Protein 6YW2 (pdb70)

Structure (mmCIF, N/CA/C/O backbone):
data_6YW2
#
_entry.id   6YW2
#
_cell.length_a   46.181
_cell.length_b   46.181
_cell.length_c   202.262
_cell.angle_alpha   90.000
_cell.angle_beta   90.000
_cell.angle_gamma   120.000
#
_symmetry.space_group_name_H-M   'P 65'
#
loop_
_entity.id
_entity.type
_entity.pdbx_description
1 polymer 'Egl nine homolog 1'
2 polymer 'PHD2-SPECIFIC RaPID CYCLIC PEPTIDE 3C (14-MER)'
3 non-polymer 'MANGANESE (II) ION'
4 non-polymer N-[(1-CHLORO-4-HYDROXYISOQU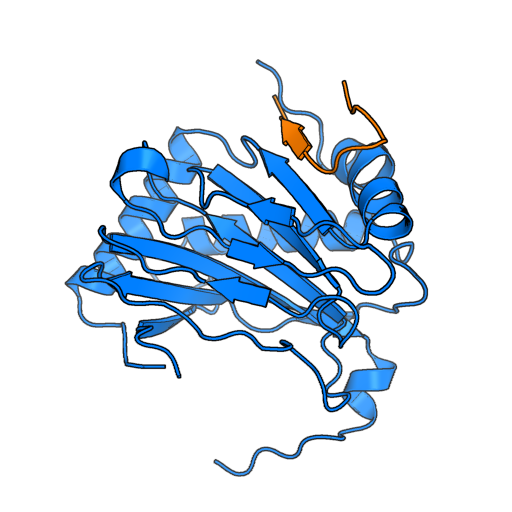INOLIN-3-YL)CARBONYL]GLYCINE
5 water water
#
loop_
_atom_site.group_PDB
_atom_site.id
_atom_site.type_symbol
_atom_site.label_atom_id
_atom_site.label_alt_id
_atom_site.label_comp_id
_atom_site.label_asym_id
_atom_site.label_entity_id
_atom_site.label_seq_id
_atom_site.pdbx_PDB_ins_code
_atom_site.Cartn_x
_atom_site.Cartn_y
_atom_site.Cartn_z
_atom_site.occupancy
_atom_site.B_iso_or_equiv
_atom_site.auth_seq_id
_atom_site.auth_comp_id
_atom_site.auth_asym_id
_atom_site.auth_atom_id
_atom_site.pdbx_PDB_model_num
ATOM 1 N N . THR A 1 11 ? 10.421 64.249 -11.276 1.00 61.17 185 THR A N 1
ATOM 2 C CA . THR A 1 11 ? 9.372 65.069 -10.700 1.00 61.33 185 THR A CA 1
ATOM 3 C C . THR A 1 11 ? 9.757 65.652 -9.345 1.00 60.65 185 THR A C 1
ATOM 4 O O . THR A 1 11 ? 10.873 65.454 -8.839 1.00 61.86 185 THR A O 1
ATOM 6 N N . LYS A 1 12 ? 8.823 66.382 -8.748 1.00 57.74 186 LYS A N 1
ATOM 7 C CA . LYS A 1 12 ? 9.018 66.947 -7.418 1.00 55.16 186 LYS A CA 1
ATOM 8 C C . LYS A 1 12 ? 8.173 66.180 -6.414 1.00 52.46 186 LYS A C 1
ATOM 9 O O . LYS A 1 12 ? 6.934 66.209 -6.503 1.00 52.06 186 LYS A O 1
ATOM 13 N N . PRO A 1 13 ? 8.779 65.493 -5.453 1.00 50.13 187 PRO A N 1
ATOM 14 C CA . PRO A 1 13 ? 7.984 64.693 -4.519 1.00 48.15 187 PRO A CA 1
ATOM 15 C C . PRO A 1 13 ? 7.124 65.579 -3.633 1.00 44.11 187 PRO A C 1
ATOM 16 O O . PRO A 1 13 ? 7.527 66.673 -3.230 1.00 45.90 187 PRO A O 1
ATOM 27 N N . LEU A 1 14 ? 5.921 65.097 -3.349 1.00 69.14 188 LEU A N 1
ATOM 28 C CA . LEU A 1 14 ? 5.040 65.789 -2.421 1.00 64.50 188 LEU A CA 1
ATOM 29 C C . LEU A 1 14 ? 5.744 65.944 -1.081 1.00 60.18 188 LEU A C 1
ATOM 30 O O . LEU A 1 14 ? 6.376 64.987 -0.603 1.00 58.46 188 LEU A O 1
ATOM 46 N N . PRO A 1 15 ? 5.687 67.116 -0.446 1.00 57.76 189 PRO A N 1
ATOM 47 C CA . PRO A 1 15 ? 6.364 67.283 0.844 1.00 55.41 189 PRO A CA 1
ATOM 48 C C . PRO A 1 15 ? 5.781 66.353 1.901 1.00 51.57 189 PRO A C 1
ATOM 49 O O . PRO A 1 15 ? 4.609 65.974 1.851 1.00 49.85 189 PRO A O 1
ATOM 60 N N . ALA A 1 16 ? 6.621 65.994 2.876 1.00 48.78 190 ALA A N 1
ATOM 61 C CA . ALA A 1 16 ? 6.214 65.021 3.886 1.00 45.66 190 ALA A CA 1
ATOM 62 C C . ALA A 1 16 ? 4.966 65.472 4.633 1.00 44.68 190 ALA A C 1
ATOM 63 O O . ALA A 1 16 ? 4.046 64.676 4.855 1.00 43.79 190 ALA A O 1
ATOM 70 N N . LEU A 1 17 ? 4.915 66.739 5.042 1.00 44.20 191 LEU A N 1
ATOM 71 C CA . LEU A 1 17 ? 3.770 67.213 5.810 1.00 43.86 191 LEU A CA 1
ATOM 72 C C . LEU A 1 17 ? 2.489 67.130 4.988 1.00 43.22 191 LEU A C 1
ATOM 73 O O . LEU A 1 17 ? 1.451 66.668 5.478 1.00 42.99 191 LEU A O 1
ATOM 89 N N . LYS A 1 18 ? 2.539 67.589 3.736 1.00 42.86 192 LYS A N 1
ATOM 90 C CA . LYS A 1 18 ? 1.372 67.491 2.868 1.00 42.28 192 LYS A CA 1
ATOM 91 C C . LYS A 1 18 ? 1.001 66.033 2.628 1.00 40.14 192 LYS A C 1
ATOM 92 O O . LYS A 1 18 ? -0.170 65.653 2.719 1.00 39.41 192 LYS A O 1
ATOM 99 N N . LEU A 1 19 ? 1.997 65.193 2.347 1.00 39.44 193 LEU A N 1
ATOM 100 C CA . LEU A 1 19 ? 1.731 63.770 2.158 1.00 37.87 193 LEU A CA 1
ATOM 101 C C . LEU A 1 19 ? 0.981 63.184 3.350 1.00 36.31 193 LEU A C 1
ATOM 102 O O . LEU A 1 19 ? 0.011 62.433 3.182 1.00 35.29 193 LEU A O 1
ATOM 118 N N . ALA A 1 20 ? 1.410 63.528 4.565 1.00 35.51 194 ALA A N 1
ATOM 119 C CA . ALA A 1 20 ? 0.797 62.961 5.761 1.00 34.49 194 ALA A CA 1
ATOM 120 C C . ALA A 1 20 ? -0.617 63.492 5.964 1.00 35.37 194 ALA A C 1
ATOM 121 O O . ALA A 1 20 ? -1.551 62.720 6.210 1.00 34.63 194 ALA A O 1
ATOM 128 N N . LEU A 1 21 ? -0.799 64.810 5.864 1.00 37.47 195 LEU A N 1
ATOM 129 C CA . LEU A 1 21 ? -2.080 65.390 6.255 1.00 37.23 195 LEU A CA 1
ATOM 130 C C . LEU A 1 21 ? -3.156 65.248 5.185 1.00 36.29 195 LEU A C 1
ATOM 131 O O . LEU A 1 21 ? -4.340 65.137 5.523 1.00 37.20 195 LEU A O 1
ATOM 147 N N . GLU A 1 22 ? -2.789 65.264 3.906 1.00 37.59 196 GLU A N 1
ATOM 148 C CA . GLU A 1 22 ? -3.7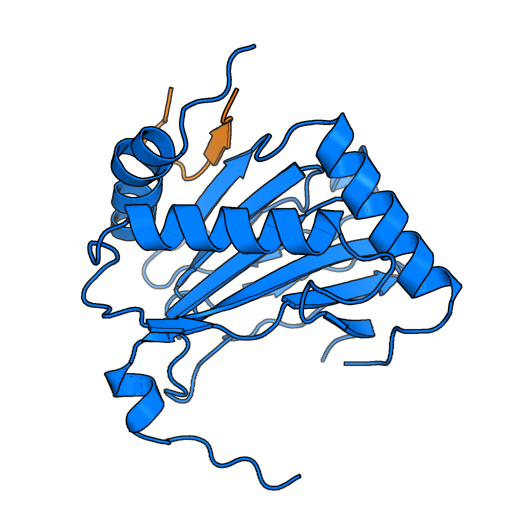79 65.245 2.839 1.00 39.75 196 GLU A CA 1
ATOM 149 C C . GLU A 1 22 ? -3.901 63.894 2.148 1.00 36.37 196 GLU A C 1
ATOM 150 O O . GLU A 1 22 ? -4.774 63.737 1.288 1.00 36.38 196 GLU A O 1
ATOM 162 N N . TYR A 1 23 ? -3.077 62.914 2.507 1.00 34.51 197 TYR A N 1
ATOM 163 C CA . TYR A 1 23 ? -3.267 61.578 1.963 1.00 33.81 197 TYR A CA 1
ATOM 164 C C . TYR A 1 23 ? -3.251 60.502 3.040 1.00 33.91 197 TYR A C 1
ATOM 165 O O . TYR A 1 23 ? -4.237 59.779 3.194 1.00 34.35 197 TYR A O 1
ATOM 183 N N . ILE A 1 24 ? -2.158 60.383 3.797 1.00 33.39 198 ILE A N 1
ATOM 184 C CA . ILE A 1 24 ? -2.012 59.233 4.688 1.00 32.79 198 ILE A CA 1
ATOM 185 C C . ILE A 1 24 ? -3.125 59.212 5.731 1.00 32.98 198 ILE A C 1
ATOM 186 O O . ILE A 1 24 ? -3.760 58.179 5.963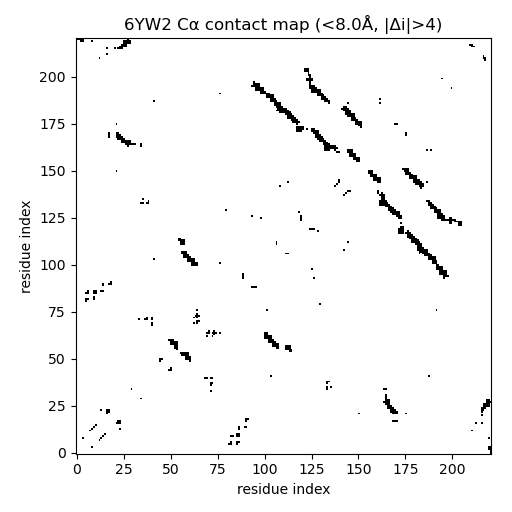 1.00 33.65 198 ILE A O 1
ATOM 202 N N . VAL A 1 25 ? -3.359 60.339 6.393 1.00 32.60 199 VAL A N 1
ATOM 203 C CA . VAL A 1 25 ? -4.375 60.406 7.440 1.00 33.27 199 VAL A CA 1
ATOM 204 C C . VAL A 1 25 ? -5.722 60.014 6.848 1.00 32.80 199 VAL A C 1
ATOM 205 O O . VAL A 1 25 ? -6.344 59.050 7.326 1.00 32.86 199 VAL A O 1
ATOM 218 N N . PRO A 1 26 ? -6.219 60.728 5.828 1.00 33.52 200 PRO A N 1
ATOM 219 C CA . PRO A 1 26 ? -7.548 60.377 5.299 1.00 34.29 200 PRO A CA 1
ATOM 220 C C . PRO A 1 26 ? -7.607 58.963 4.745 1.00 34.27 200 PRO A C 1
ATOM 221 O O . PRO A 1 26 ? -8.614 58.263 4.926 1.00 34.40 200 PRO A O 1
ATOM 232 N N . CYS A 1 27 ? -6.528 58.507 4.102 1.00 33.86 201 CYS A N 1
ATOM 233 C CA . CYS A 1 27 ? -6.526 57.169 3.516 1.00 33.99 201 CYS A CA 1
ATOM 234 C C . CYS A 1 27 ? -6.616 56.100 4.597 1.00 34.21 201 CYS A C 1
ATOM 235 O O . CYS A 1 27 ? -7.402 55.154 4.488 1.00 33.66 201 CYS A O 1
ATOM 243 N N . MET A 1 28 ? -5.805 56.225 5.647 1.00 34.65 202 MET A N 1
ATOM 244 C CA . MET A 1 28 ? -5.857 55.264 6.744 1.00 36.00 202 MET A CA 1
ATOM 245 C C . MET A 1 28 ? -7.232 55.263 7.401 1.00 36.13 202 MET A C 1
ATOM 246 O O . MET A 1 28 ? -7.832 54.203 7.619 1.00 35.97 202 MET A O 1
ATOM 260 N N . ASN A 1 29 ? -7.756 56.450 7.716 1.00 36.17 203 ASN A N 1
ATOM 261 C CA . ASN A 1 29 ? -9.027 56.511 8.429 1.00 38.50 203 ASN A CA 1
ATOM 262 C C . ASN A 1 29 ? -10.176 55.987 7.577 1.00 38.39 203 ASN A C 1
ATOM 263 O O . ASN A 1 29 ? -11.156 55.464 8.118 1.00 41.21 203 ASN A O 1
ATOM 274 N N . LYS A 1 30 ? -10.069 56.086 6.252 1.00 37.28 204 LYS A N 1
ATOM 275 C CA . LYS A 1 30 ? -11.118 55.566 5.382 1.00 37.74 204 LYS A CA 1
ATOM 276 C C . LYS A 1 30 ? -10.967 54.065 5.155 1.00 37.40 204 LYS A C 1
ATOM 277 O O . LYS A 1 30 ? -11.935 53.308 5.283 1.00 38.36 204 LYS A O 1
ATOM 296 N N . HIS A 1 31 ? -9.752 53.617 4.833 1.00 34.88 205 HIS A N 1
ATOM 297 C CA . HIS A 1 31 ? -9.518 52.249 4.390 1.00 35.55 205 HIS A CA 1
ATOM 298 C C . HIS A 1 31 ? -8.754 51.382 5.384 1.00 34.22 205 HIS A C 1
ATOM 299 O O . HIS A 1 31 ? -8.789 50.155 5.251 1.00 33.51 205 HIS A O 1
ATOM 313 N N . GLY A 1 32 ? -8.043 51.971 6.343 1.00 34.50 206 GLY A N 1
ATOM 314 C CA . GLY A 1 32 ? -7.156 51.210 7.200 1.00 32.06 206 GLY A CA 1
ATOM 315 C C . GLY A 1 32 ? -5.942 50.646 6.501 1.00 31.77 206 GLY A C 1
ATOM 316 O O . GLY A 1 32 ? -5.162 49.927 7.137 1.00 31.25 206 GLY A O 1
ATOM 320 N N . ILE A 1 33 ? -5.766 50.944 5.214 1.00 32.54 207 ILE A N 1
ATOM 321 C CA . ILE A 1 33 ? -4.585 50.570 4.442 1.00 30.73 207 ILE A CA 1
ATOM 322 C C . ILE A 1 33 ? -4.166 51.794 3.639 1.00 31.06 207 ILE A C 1
ATOM 323 O O . ILE A 1 33 ? -5.015 52.572 3.193 1.00 32.17 207 ILE A O 1
ATOM 339 N N . CYS A 1 34 ? -2.862 51.972 3.447 1.00 30.19 208 CYS A N 1
ATOM 340 C CA . CYS A 1 34 ? -2.406 53.139 2.697 1.00 30.00 208 CYS A CA 1
ATOM 341 C C . CYS A 1 34 ? -1.056 52.871 2.056 1.00 28.32 208 CYS A C 1
ATOM 342 O O . CYS A 1 34 ? -0.098 52.512 2.743 1.00 28.05 208 CYS A O 1
ATOM 350 N N . VAL A 1 35 ? -0.972 53.097 0.749 1.00 29.63 209 VAL A N 1
ATOM 351 C CA . VAL A 1 35 ? 0.237 52.836 -0.020 1.00 28.74 209 VAL A CA 1
ATOM 352 C C . VAL A 1 35 ? 0.736 54.150 -0.596 1.00 29.26 209 VAL A C 1
ATOM 353 O O . VAL A 1 35 ? -0.020 54.872 -1.255 1.00 29.31 209 VAL A O 1
ATOM 366 N N . VAL A 1 36 ? 2.014 54.433 -0.374 1.00 29.28 210 VAL A N 1
ATOM 367 C CA . VAL A 1 36 ? 2.715 55.567 -0.960 1.00 30.45 210 VAL A CA 1
ATOM 368 C C . VAL A 1 36 ? 3.795 55.000 -1.872 1.00 32.65 210 VAL A C 1
ATOM 369 O O . VAL A 1 36 ? 4.756 54.378 -1.401 1.00 33.31 210 VAL A O 1
ATOM 382 N N . ASP A 1 37 ? 3.651 55.207 -3.175 1.00 34.58 211 ASP A N 1
ATOM 383 C CA . ASP A 1 37 ? 4.650 54.743 -4.124 1.00 36.68 211 ASP A CA 1
ATOM 384 C C . ASP A 1 37 ? 5.719 55.810 -4.326 1.00 38.24 211 ASP A C 1
ATOM 385 O O . ASP A 1 37 ? 5.468 57.008 -4.171 1.00 38.76 211 ASP A O 1
ATOM 394 N N . ASP A 1 38 ? 6.926 55.357 -4.665 1.00 38.94 212 ASP A N 1
ATOM 395 C CA . ASP A 1 38 ? 8.071 56.245 -4.895 1.00 40.06 212 ASP A CA 1
ATOM 396 C C . ASP A 1 38 ? 8.348 57.121 -3.673 1.00 38.75 212 ASP A C 1
ATOM 397 O O . ASP A 1 38 ? 8.448 58.350 -3.759 1.00 37.96 212 ASP A O 1
ATOM 406 N N . PHE A 1 39 ? 8.485 56.462 -2.522 1.00 37.63 213 PHE A N 1
ATOM 407 C CA . PHE A 1 39 ? 8.572 57.167 -1.248 1.00 37.33 213 PHE A CA 1
ATOM 408 C C . PHE A 1 39 ? 9.861 57.977 -1.140 1.00 39.07 213 PHE A C 1
ATOM 409 O O . PHE A 1 39 ? 9.831 59.161 -0.782 1.00 38.69 213 PHE A O 1
ATOM 426 N N . LEU A 1 40 ? 11.006 57.371 -1.461 1.00 39.97 214 LEU A N 1
ATOM 427 C CA . LEU A 1 40 ? 12.281 58.046 -1.277 1.00 41.68 214 LEU A CA 1
ATOM 428 C C . LEU A 1 40 ? 13.095 58.231 -2.550 1.00 42.95 214 LEU A C 1
ATOM 429 O O . LEU A 1 40 ? 14.133 58.901 -2.499 1.00 42.88 214 LEU A O 1
ATOM 445 N N . GLY A 1 41 ? 12.666 57.680 -3.677 1.00 43.13 215 GLY A N 1
ATOM 446 C CA . GLY A 1 41 ? 13.381 57.851 -4.923 1.00 45.37 215 GLY A CA 1
ATOM 447 C C . GLY A 1 41 ? 14.333 56.702 -5.203 1.00 45.88 215 GLY A C 1
ATOM 448 O O . GLY A 1 41 ? 14.638 55.869 -4.346 1.00 44.74 215 GLY A O 1
ATOM 452 N N . LYS A 1 42 ? 14.832 56.688 -6.441 1.00 55.87 216 LYS A N 1
ATOM 453 C CA . LYS A 1 42 ? 15.556 55.523 -6.939 1.00 56.00 216 LYS A CA 1
ATOM 454 C C . LYS A 1 42 ? 16.927 55.398 -6.295 1.00 55.16 216 LYS A C 1
ATOM 455 O O . LYS A 1 42 ? 17.338 54.302 -5.901 1.00 52.86 216 LYS A O 1
ATOM 462 N N . GLU A 1 43 ? 17.656 56.508 -6.184 1.00 56.44 217 GLU A N 1
ATOM 463 C CA . GLU A 1 43 ? 19.005 56.440 -5.628 1.00 57.20 217 GLU A CA 1
ATOM 464 C C . GLU A 1 43 ? 18.976 55.953 -4.186 1.00 54.00 217 GLU A C 1
ATOM 465 O O . GLU A 1 43 ? 19.693 55.013 -3.814 1.00 52.51 217 GLU A O 1
ATOM 472 N N . THR A 1 44 ? 18.137 56.577 -3.357 1.00 51.30 218 THR A N 1
ATOM 473 C CA . THR A 1 44 ? 18.044 56.174 -1.958 1.00 49.22 218 THR A CA 1
ATOM 474 C C . THR A 1 44 ? 17.478 54.764 -1.826 1.00 47.74 218 THR A C 1
ATOM 475 O O . THR A 1 44 ? 17.938 53.975 -0.991 1.00 46.58 218 THR A O 1
ATOM 486 N N . GLY A 1 45 ? 16.482 54.425 -2.645 1.00 48.35 219 GLY A N 1
ATOM 487 C CA . GLY A 1 45 ? 15.940 53.075 -2.611 1.00 48.17 219 GLY A CA 1
ATOM 488 C C . GLY A 1 45 ? 16.988 52.020 -2.911 1.00 49.37 219 GLY A C 1
ATOM 489 O O . GLY A 1 45 ? 17.152 51.050 -2.162 1.00 46.95 219 GLY A O 1
ATOM 493 N N . GLN A 1 46 ? 17.722 52.201 -4.009 1.00 52.51 220 GLN A N 1
ATOM 494 C CA . GLN A 1 46 ? 18.777 51.264 -4.373 1.00 54.98 220 GLN A CA 1
ATOM 495 C C . GLN A 1 46 ? 19.891 51.234 -3.330 1.00 53.01 220 GLN A C 1
ATOM 496 O O . GLN A 1 46 ? 20.495 50.180 -3.108 1.00 52.28 220 GLN A O 1
ATOM 510 N N . GLN A 1 47 ? 20.170 52.361 -2.668 1.00 52.87 221 GLN A N 1
ATOM 511 C CA . GLN A 1 47 ? 21.143 52.359 -1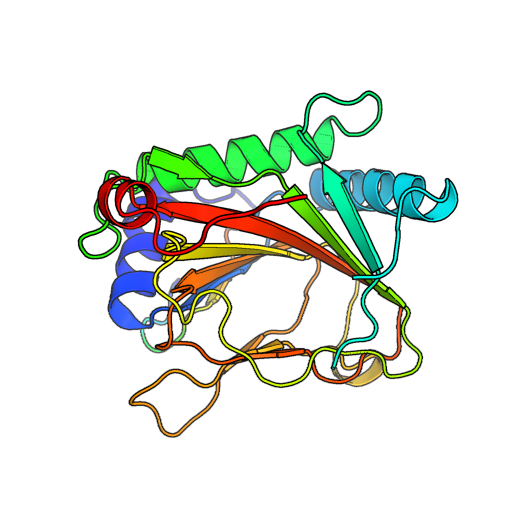.576 1.00 53.26 221 GLN A CA 1
ATOM 512 C C . GLN A 1 47 ? 20.666 51.489 -0.417 1.00 48.61 221 GLN A C 1
ATOM 513 O O . GLN A 1 47 ? 21.432 50.689 0.141 1.00 48.16 221 GLN A O 1
ATOM 527 N N . ILE A 1 48 ? 19.403 51.657 -0.023 1.00 44.51 222 ILE A N 1
ATOM 528 C CA . ILE A 1 48 ? 18.826 50.798 1.007 1.00 41.17 222 ILE A CA 1
ATOM 529 C C . ILE A 1 48 ? 18.945 49.339 0.592 1.00 41.40 222 ILE A C 1
ATOM 530 O O . ILE A 1 48 ? 19.268 48.466 1.408 1.00 40.76 222 ILE A O 1
ATOM 546 N N . GLY A 1 49 ? 18.674 49.052 -0.682 1.00 42.60 223 GLY A N 1
ATOM 547 C CA . GLY A 1 49 ? 18.817 47.692 -1.175 1.00 43.32 223 GLY A CA 1
ATOM 548 C C . GLY A 1 49 ? 20.234 47.167 -1.036 1.00 44.53 223 GLY A C 1
ATOM 549 O O . GLY A 1 49 ? 20.445 46.015 -0.654 1.00 44.50 223 GLY A O 1
ATOM 553 N N . ASP A 1 50 ? 21.221 47.996 -1.377 1.00 45.98 224 ASP A N 1
ATOM 554 C CA . ASP A 1 50 ? 22.616 47.594 -1.230 1.00 48.73 224 ASP A CA 1
ATOM 555 C C . ASP A 1 50 ? 22.942 47.279 0.224 1.00 47.85 224 ASP A C 1
ATOM 556 O O . ASP A 1 50 ? 23.606 46.279 0.516 1.00 47.76 224 ASP A O 1
ATOM 565 N N . GLU A 1 51 ? 22.449 48.098 1.155 1.00 47.38 225 GLU A N 1
ATOM 566 C CA . GLU A 1 51 ? 22.704 47.834 2.572 1.00 48.06 225 GLU A CA 1
ATOM 567 C C . GLU A 1 51 ? 22.050 46.526 3.022 1.00 45.79 225 GLU A C 1
ATOM 568 O O . GLU A 1 51 ? 22.664 45.721 3.742 1.00 45.10 225 GLU A O 1
ATOM 580 N N . VAL A 1 52 ? 20.805 46.291 2.606 1.00 44.64 226 VAL A N 1
ATOM 581 C CA . VAL A 1 52 ? 20.113 45.069 3.011 1.00 43.48 226 VAL A CA 1
ATOM 582 C C . VAL A 1 52 ? 20.790 43.842 2.408 1.00 45.30 226 VAL A C 1
ATOM 583 O O . VAL A 1 52 ? 20.968 42.817 3.080 1.00 44.51 226 VAL A O 1
ATOM 596 N N . ARG A 1 53 ? 21.167 43.921 1.131 1.00 46.61 227 ARG A N 1
ATOM 597 C CA . ARG A 1 53 ? 21.867 42.819 0.489 1.00 49.14 227 ARG A CA 1
ATOM 598 C C . ARG A 1 53 ? 23.210 42.570 1.157 1.00 50.73 227 ARG A C 1
ATOM 599 O O . ARG A 1 53 ? 23.663 41.427 1.233 1.00 52.49 227 ARG A O 1
ATOM 620 N N . ALA A 1 54 ? 23.862 43.625 1.650 1.00 50.33 228 ALA A N 1
ATOM 621 C CA . ALA A 1 54 ? 25.104 43.441 2.389 1.00 50.98 228 ALA A CA 1
ATOM 622 C C . ALA A 1 54 ? 24.849 42.673 3.675 1.00 49.94 228 ALA A C 1
ATOM 623 O O . ALA A 1 54 ? 25.568 41.722 4.000 1.00 50.68 228 ALA A O 1
ATOM 630 N N . LEU A 1 55 ? 23.820 43.074 4.423 1.00 47.95 229 LEU A N 1
ATOM 631 C CA . LEU A 1 55 ? 23.475 42.343 5.639 1.00 47.66 229 LEU A CA 1
ATOM 632 C C . LEU A 1 55 ? 23.197 40.872 5.338 1.00 48.47 229 LEU A C 1
ATOM 633 O O . LEU A 1 55 ? 23.659 39.978 6.059 1.00 48.08 229 LEU A O 1
ATOM 649 N N . HIS A 1 56 ? 22.436 40.606 4.275 1.00 49.59 230 HIS A N 1
ATOM 650 C CA . HIS A 1 56 ? 22.131 39.231 3.890 1.00 53.06 230 HIS A CA 1
ATOM 651 C C . HIS A 1 56 ? 23.397 38.468 3.518 1.00 57.48 230 HIS A C 1
ATOM 652 O O . HIS A 1 56 ? 23.587 37.318 3.934 1.00 58.43 230 HIS A O 1
ATOM 666 N N . ASP A 1 57 ? 24.275 39.094 2.733 1.00 59.51 231 ASP A N 1
ATOM 667 C CA . ASP A 1 57 ? 25.495 38.444 2.273 1.00 63.53 231 ASP A CA 1
ATOM 668 C C . ASP A 1 57 ? 26.517 38.254 3.387 1.00 64.90 231 ASP A C 1
ATOM 669 O O . ASP A 1 57 ? 27.412 37.412 3.252 1.00 67.78 231 ASP A O 1
ATOM 678 N N . THR A 1 58 ? 26.420 39.023 4.472 1.00 62.24 232 THR A N 1
ATOM 679 C CA . THR A 1 58 ? 27.316 38.869 5.609 1.00 63.18 232 THR A CA 1
ATOM 680 C C . THR A 1 58 ? 26.685 38.054 6.732 1.00 62.22 232 THR A C 1
ATOM 681 O O . THR A 1 58 ? 27.188 38.071 7.860 1.00 62.90 232 THR A O 1
ATOM 692 N N . GLY A 1 59 ? 25.587 37.354 6.449 1.00 73.75 233 GLY A N 1
ATOM 693 C CA . GLY A 1 59 ? 25.051 36.382 7.379 1.00 74.81 233 GLY A CA 1
ATOM 694 C C . GLY A 1 59 ? 24.346 36.945 8.589 1.00 72.80 233 GLY A C 1
ATOM 695 O O . GLY A 1 59 ? 24.216 36.243 9.594 1.00 74.17 233 GLY A O 1
ATOM 699 N N . LYS A 1 60 ? 23.872 38.188 8.525 1.00 70.13 234 LYS A N 1
ATOM 700 C CA . LYS A 1 60 ? 23.186 38.779 9.666 1.00 68.50 234 LYS A CA 1
ATOM 701 C C . LYS A 1 60 ? 21.767 38.249 9.842 1.00 67.36 234 LYS A C 1
ATOM 702 O O . LYS A 1 60 ? 21.221 38.343 10.945 1.00 65.86 234 LYS A O 1
ATOM 721 N N . PHE A 1 61 ? 21.171 37.673 8.801 1.00 68.28 235 PHE A N 1
ATOM 722 C CA . PHE A 1 61 ? 19.798 37.194 8.879 1.00 67.80 235 PHE A CA 1
ATOM 723 C C . PHE A 1 61 ? 19.723 35.844 9.584 1.00 73.37 235 PHE A C 1
ATOM 724 O O . PHE A 1 61 ? 20.609 34.994 9.447 1.00 76.51 235 PHE A O 1
ATOM 741 N N . THR A 1 62 ? 18.646 35.659 10.340 1.00 75.26 236 THR A N 1
ATOM 742 C CA . THR A 1 62 ? 18.364 34.425 11.057 1.00 81.01 236 THR A CA 1
ATOM 743 C C . THR A 1 62 ? 16.871 34.170 10.932 1.00 82.17 236 THR A C 1
ATOM 744 O O . THR A 1 62 ? 16.080 35.104 10.800 1.00 79.05 236 THR A O 1
ATOM 755 N N . ASP A 1 63 ? 16.496 32.902 10.980 1.00 86.99 237 ASP A N 1
ATOM 756 C CA . ASP A 1 63 ? 15.128 32.500 10.695 1.00 88.79 237 ASP A CA 1
ATOM 757 C C . ASP A 1 63 ? 14.138 33.147 11.644 1.00 87.38 237 ASP A C 1
ATOM 758 O O . ASP A 1 63 ? 14.344 33.153 12.861 1.00 88.85 237 ASP A O 1
ATOM 762 N N . GLY A 1 64 ? 12.995 33.564 11.104 1.00 84.85 238 GLY A N 1
ATOM 763 C CA . GLY A 1 64 ? 11.957 34.106 11.951 1.00 83.69 238 GLY A CA 1
ATOM 764 C C . GLY A 1 64 ? 10.608 33.446 11.778 1.00 84.94 238 GLY A C 1
ATOM 765 O O . GLY A 1 64 ? 9.560 34.089 11.881 1.00 82.85 238 GLY A O 1
ATOM 769 N N . ILE A 1 77 ? 4.839 27.973 9.534 1.00 101.17 251 ILE A N 1
ATOM 770 C CA . ILE A 1 77 ? 3.894 29.034 9.214 1.00 97.83 251 ILE A CA 1
ATOM 771 C C . ILE A 1 77 ? 4.543 30.049 8.279 1.00 92.46 251 ILE A C 1
ATOM 772 O O . ILE A 1 77 ? 3.864 30.704 7.491 1.00 89.92 251 ILE A O 1
ATOM 775 N N . ARG A 1 78 ? 5.864 30.187 8.365 1.00 90.14 252 ARG A N 1
ATOM 776 C CA . ARG A 1 78 ? 6.562 31.156 7.537 1.00 84.25 252 ARG A CA 1
ATOM 777 C C . ARG A 1 78 ? 7.994 30.710 7.294 1.00 83.92 252 ARG A C 1
ATOM 778 O O . ARG A 1 78 ? 8.634 30.114 8.164 1.00 86.66 252 ARG A O 1
ATOM 782 N N . GLY A 1 79 ? 8.490 31.022 6.100 1.00 80.14 253 GLY A N 1
ATOM 783 C CA . GLY A 1 79 ? 9.853 30.696 5.730 1.00 78.25 253 GLY A CA 1
ATOM 784 C C . GLY A 1 79 ? 10.737 31.923 5.677 1.00 72.17 253 GLY A C 1
ATOM 785 O O . GLY A 1 79 ? 11.679 31.998 4.883 1.00 70.85 253 GLY A O 1
ATOM 789 N N . ASP A 1 80 ? 10.437 32.892 6.533 1.00 69.14 254 ASP A N 1
ATOM 790 C CA . ASP A 1 80 ? 11.134 34.168 6.527 1.00 64.03 254 ASP A CA 1
ATOM 791 C C . ASP A 1 80 ? 12.459 34.073 7.277 1.00 62.82 254 ASP A C 1
ATOM 792 O O . ASP A 1 80 ? 12.622 33.250 8.180 1.00 64.82 254 ASP A O 1
ATOM 801 N N . LYS A 1 81 ? 13.405 34.936 6.894 1.00 59.53 255 LYS A N 1
ATOM 802 C CA . LYS A 1 81 ? 14.624 35.188 7.653 1.00 57.55 255 LYS A CA 1
ATOM 803 C C . LYS A 1 81 ? 14.646 36.659 8.037 1.00 51.93 255 LYS A C 1
ATOM 804 O O . LYS A 1 81 ? 14.349 37.520 7.201 1.00 48.50 255 LYS A O 1
ATOM 823 N N . ILE A 1 82 ? 15.021 36.970 9.281 1.00 50.80 256 ILE A N 1
ATOM 824 C CA . ILE A 1 82 ? 14.946 38.360 9.709 1.00 46.85 256 ILE A CA 1
ATOM 825 C C . ILE A 1 82 ? 16.192 38.784 10.472 1.00 45.31 256 ILE A C 1
ATOM 826 O O . ILE A 1 82 ? 16.942 37.967 11.006 1.00 47.37 256 ILE A O 1
ATOM 842 N N . THR A 1 83 ? 16.382 40.104 10.522 1.00 42.64 257 THR A N 1
ATOM 843 C CA . THR A 1 83 ? 17.383 40.754 11.359 1.00 43.50 257 THR A CA 1
ATOM 844 C C . THR A 1 83 ? 16.819 42.092 11.821 1.00 42.10 257 THR A C 1
ATOM 845 O O . THR A 1 83 ? 16.087 42.754 11.085 1.00 39.49 257 THR A O 1
ATOM 856 N N . TRP A 1 84 ? 17.167 42.500 13.036 1.00 42.52 258 TRP A N 1
ATOM 857 C CA . TRP A 1 84 ? 16.674 43.756 13.588 1.00 41.31 258 TRP A CA 1
ATOM 858 C C . TRP A 1 84 ? 17.741 44.832 13.445 1.00 40.34 258 TRP A C 1
ATOM 859 O O . TRP A 1 84 ? 18.915 44.596 13.748 1.00 40.97 258 TRP A O 1
ATOM 880 N N . ILE A 1 85 ? 17.325 46.008 12.984 1.00 38.28 259 ILE A N 1
ATOM 881 C CA . ILE A 1 85 ? 18.213 47.135 12.735 1.00 38.42 259 ILE A CA 1
ATOM 882 C C . ILE A 1 85 ? 17.763 48.300 13.605 1.00 39.90 259 ILE A C 1
ATOM 883 O O . ILE A 1 85 ? 16.606 48.739 13.521 1.00 39.21 259 ILE A O 1
ATOM 899 N N . GLU A 1 86 ? 18.679 48.794 14.443 1.00 42.65 260 GLU A N 1
ATOM 900 C CA . GLU A 1 86 ? 18.429 49.989 15.240 1.00 44.70 260 GLU A CA 1
ATOM 901 C C . GLU A 1 86 ? 18.491 51.255 14.395 1.00 44.41 260 GLU A C 1
ATOM 902 O O . GLU A 1 86 ? 17.758 52.214 14.665 1.00 44.14 260 GLU A O 1
ATOM 914 N N . GLY A 1 87 ? 19.355 51.282 13.382 1.00 45.03 261 GLY A N 1
ATOM 915 C CA . GLY A 1 87 ? 19.455 52.391 12.459 1.00 45.19 261 GLY A CA 1
ATOM 916 C C . GLY A 1 87 ? 20.762 53.145 12.534 1.00 48.22 261 GLY A C 1
ATOM 917 O O . GLY A 1 87 ? 21.095 53.876 11.591 1.00 48.35 261 GLY A O 1
ATOM 921 N N . LYS A 1 88 ? 21.520 52.975 13.615 1.00 50.02 262 LYS A N 1
ATOM 922 C CA . LYS A 1 88 ? 22.789 53.660 13.791 1.00 53.36 262 LYS A CA 1
ATOM 923 C C . LYS A 1 88 ? 23.991 52.764 13.520 1.00 54.03 262 LYS A C 1
ATOM 924 O O . LYS A 1 88 ? 25.118 53.261 13.517 1.00 56.05 262 LYS A O 1
ATOM 943 N N . GLU A 1 89 ? 23.783 51.472 13.278 1.00 52.95 263 GLU A N 1
ATOM 944 C CA . GLU A 1 89 ? 24.898 50.562 13.065 1.00 55.95 263 GLU A CA 1
ATOM 945 C C . GLU A 1 89 ? 25.700 50.978 11.831 1.00 59.09 263 GLU A C 1
ATOM 946 O O . GLU A 1 89 ? 25.135 51.466 10.851 1.00 57.60 263 GLU A O 1
ATOM 958 N N . PRO A 1 90 ? 27.021 50.793 11.850 1.00 63.85 264 PRO A N 1
ATOM 959 C CA . PRO A 1 90 ? 27.820 51.094 10.653 1.00 66.01 264 PRO A CA 1
ATOM 960 C C . PRO A 1 90 ? 27.359 50.252 9.473 1.00 64.40 264 PRO A C 1
ATOM 961 O O . PRO A 1 90 ? 27.139 49.046 9.597 1.00 63.83 264 PRO A O 1
ATOM 972 N N . GLY A 1 91 ? 27.195 50.904 8.324 1.00 63.92 265 GLY A N 1
ATOM 973 C CA . GLY A 1 91 ? 26.716 50.237 7.135 1.00 61.76 265 GLY A CA 1
ATOM 974 C C . GLY A 1 91 ? 25.215 50.222 6.971 1.00 57.90 265 GLY A C 1
ATOM 975 O O . GLY A 1 91 ? 24.722 49.634 5.999 1.00 56.05 265 GLY A O 1
ATOM 979 N N . CYS A 1 92 ? 24.474 50.845 7.884 1.00 56.48 266 CYS A N 1
ATOM 980 C CA . CYS A 1 92 ? 23.020 50.894 7.822 1.00 53.41 266 CYS A CA 1
ATOM 981 C C . CYS A 1 92 ? 22.521 52.335 7.860 1.00 53.09 266 CYS A C 1
ATOM 982 O O . CYS A 1 92 ? 21.412 52.607 8.322 1.00 50.60 266 CYS A O 1
ATOM 990 N N . GLU A 1 93 ? 23.338 53.266 7.363 1.00 57.45 267 GLU A N 1
ATOM 991 C CA . GLU A 1 93 ? 22.980 54.680 7.406 1.00 58.20 267 GLU A CA 1
ATOM 992 C C . GLU A 1 93 ? 21.682 54.948 6.650 1.00 52.31 267 GLU A C 1
ATOM 993 O O . GLU A 1 93 ? 20.788 55.637 7.154 1.00 50.06 267 GLU A O 1
ATOM 1005 N N . THR A 1 94 ? 21.555 54.406 5.437 1.00 49.64 268 THR A N 1
ATOM 1006 C CA . THR A 1 94 ? 20.363 54.666 4.636 1.00 46.39 268 THR A CA 1
ATOM 1007 C C . THR A 1 94 ? 19.125 54.017 5.243 1.00 42.29 268 THR A C 1
ATOM 1008 O O . THR A 1 94 ? 18.024 54.571 5.138 1.00 39.59 268 THR A O 1
ATOM 1019 N N . ILE A 1 95 ? 19.276 52.852 5.878 1.00 43.12 269 ILE A N 1
ATOM 1020 C CA . ILE A 1 95 ? 18.165 52.283 6.636 1.00 41.38 269 ILE A CA 1
ATOM 1021 C C . ILE A 1 95 ? 17.757 53.230 7.761 1.00 42.02 269 ILE A C 1
ATOM 1022 O O . ILE A 1 95 ? 16.565 53.415 8.040 1.00 40.41 269 ILE A O 1
ATOM 1038 N N . GLY A 1 96 ? 18.737 53.843 8.427 1.00 42.95 270 GLY A N 1
ATOM 1039 C CA . GLY A 1 96 ? 18.414 54.825 9.449 1.00 44.15 270 GLY A CA 1
ATOM 1040 C C . GLY A 1 96 ? 17.662 56.015 8.885 1.00 43.04 270 GLY A C 1
ATOM 1041 O O . GLY A 1 96 ? 16.743 56.542 9.517 1.00 43.33 270 GLY A O 1
ATOM 1045 N N . LEU A 1 97 ? 18.048 56.461 7.690 1.00 41.60 271 LEU A N 1
ATOM 1046 C CA . LEU A 1 97 ? 17.319 57.547 7.044 1.00 41.39 271 LEU A CA 1
ATOM 1047 C C . LEU A 1 97 ? 15.880 57.140 6.756 1.00 38.35 271 LEU A C 1
ATOM 1048 O O . LEU A 1 97 ? 14.944 57.911 7.000 1.00 37.26 271 LEU A O 1
ATOM 1064 N N . LEU A 1 98 ? 15.686 55.929 6.236 1.00 37.15 272 LEU A N 1
ATOM 1065 C CA . LEU A 1 98 ? 14.336 55.416 6.028 1.00 35.62 272 LEU A CA 1
ATOM 1066 C C . LEU A 1 98 ? 13.530 55.473 7.321 1.00 34.74 272 LEU A C 1
ATOM 1067 O O . LEU A 1 98 ? 12.367 55.900 7.334 1.00 34.19 272 LEU A O 1
ATOM 1083 N N . MET A 1 99 ? 14.137 55.028 8.422 1.00 34.51 273 MET A N 1
ATOM 1084 C CA . MET A 1 99 ? 13.419 54.972 9.691 1.00 34.66 273 MET A CA 1
ATOM 1085 C C . MET A 1 99 ? 13.042 56.368 10.170 1.00 36.27 273 MET A C 1
ATOM 1086 O O . MET A 1 99 ? 11.911 56.604 10.614 1.00 34.66 273 MET A O 1
ATOM 1100 N N . SER A 1 100 ? 13.981 57.313 10.083 1.00 39.92 274 SER A N 1
ATOM 1101 C CA . SER A 1 100 ? 13.675 58.684 10.476 1.00 42.40 274 SER A CA 1
ATOM 1102 C C . SER A 1 100 ? 12.615 59.299 9.571 1.00 40.37 274 SER A C 1
ATOM 1103 O O . SER A 1 100 ? 11.833 60.142 10.021 1.00 39.72 274 SER A O 1
ATOM 1111 N N . SER A 1 101 ? 12.539 58.866 8.313 1.00 39.51 275 SER A N 1
ATOM 1112 C CA . SER A 1 101 ? 11.500 59.373 7.420 1.00 39.93 275 SER A CA 1
ATOM 1113 C C . SER A 1 101 ? 10.129 58.838 7.821 1.00 38.80 275 SER A C 1
ATOM 1114 O O . SER A 1 101 ? 9.144 59.590 7.880 1.00 39.05 275 SER A O 1
ATOM 1122 N N . MET A 1 102 ? 10.045 57.534 8.099 1.00 38.98 276 MET A N 1
ATOM 1123 C CA . MET A 1 102 ? 8.816 56.975 8.656 1.00 38.15 276 MET A CA 1
ATOM 1124 C C . MET A 1 102 ? 8.395 57.749 9.898 1.00 38.28 276 MET A C 1
ATOM 1125 O O . MET A 1 102 ? 7.222 58.119 10.058 1.00 36.99 276 MET A O 1
ATOM 1139 N N . ASP A 1 103 ? 9.355 57.995 10.794 1.00 39.53 277 ASP A N 1
ATOM 1140 C CA . ASP A 1 103 ? 9.060 58.702 12.033 1.00 40.91 277 ASP A CA 1
ATOM 1141 C C . ASP A 1 103 ? 8.540 60.104 11.755 1.00 41.87 277 ASP A C 1
ATOM 1142 O O . ASP A 1 103 ? 7.615 60.576 12.427 1.00 41.56 277 ASP A O 1
ATOM 1151 N N . ASP A 1 104 ? 9.139 60.796 10.785 1.00 43.79 278 ASP A N 1
ATOM 1152 C CA . ASP A 1 104 ? 8.669 62.133 10.441 1.00 45.55 278 ASP A CA 1
ATOM 1153 C C . ASP A 1 104 ? 7.230 62.093 9.955 1.00 43.63 278 ASP A C 1
ATOM 1154 O O . ASP A 1 104 ? 6.422 62.963 10.303 1.00 44.78 278 ASP A O 1
ATOM 1163 N N . LEU A 1 105 ? 6.896 61.095 9.135 1.00 41.16 279 LEU A N 1
ATOM 1164 C CA . LEU A 1 105 ? 5.522 60.975 8.659 1.00 40.21 279 LEU A CA 1
ATOM 1165 C C . LEU A 1 105 ? 4.567 60.764 9.827 1.00 40.59 279 LEU A C 1
ATOM 1166 O O . LEU A 1 105 ? 3.524 61.422 9.922 1.00 40.25 279 LEU A O 1
ATOM 1182 N N . ILE A 1 106 ? 4.923 59.862 10.745 1.00 40.95 280 ILE A N 1
ATOM 1183 C CA . ILE A 1 106 ? 4.043 59.587 11.881 1.00 42.08 280 ILE A CA 1
ATOM 1184 C C . ILE A 1 106 ? 3.873 60.836 12.740 1.00 45.99 280 ILE A C 1
ATOM 1185 O O . ILE A 1 106 ? 2.773 61.131 13.224 1.00 46.26 280 ILE A O 1
ATOM 1201 N N . ARG A 1 107 ? 4.961 61.578 12.960 1.00 48.64 281 ARG A N 1
ATOM 1202 C CA . ARG A 1 107 ? 4.881 62.811 13.738 1.00 53.56 281 ARG A CA 1
ATOM 1203 C C . ARG A 1 107 ? 3.967 63.820 13.060 1.00 52.45 281 ARG A C 1
ATOM 1204 O O . ARG A 1 107 ? 3.120 64.445 13.708 1.00 53.32 281 ARG A O 1
ATOM 1225 N N . HIS A 1 108 ? 4.124 63.989 11.745 1.00 49.53 282 HIS A N 1
ATOM 1226 C CA . HIS A 1 108 ? 3.288 64.927 11.009 1.00 49.53 282 HIS A CA 1
ATOM 1227 C C . HIS A 1 108 ? 1.809 64.576 11.125 1.00 48.72 282 HIS A C 1
ATOM 1228 O O . HIS A 1 108 ? 0.959 65.471 11.086 1.00 49.96 282 HIS A O 1
ATOM 1242 N N . CYS A 1 109 ? 1.479 63.290 11.254 1.00 48.09 283 CYS A N 1
ATOM 1243 C CA . CYS A 1 109 ? 0.087 62.879 11.399 1.00 49.58 283 CYS A CA 1
ATOM 1244 C C . CYS A 1 109 ? -0.555 63.429 12.667 1.00 54.95 283 CYS A C 1
ATOM 1245 O O . CYS A 1 109 ? -1.786 63.411 12.780 1.00 56.12 283 CYS A O 1
ATOM 1253 N N . ASN A 1 110 ? 0.246 63.933 13.603 1.00 58.14 284 ASN A N 1
ATOM 1254 C CA . ASN A 1 110 ? -0.238 64.769 14.705 1.00 60.05 284 ASN A CA 1
ATOM 1255 C C . ASN A 1 110 ? -1.444 64.152 15.414 1.00 57.46 284 ASN A C 1
ATOM 1256 O O . ASN A 1 110 ? -2.446 64.816 15.695 1.00 58.78 284 ASN A O 1
ATOM 1267 N N . GLY A 1 111 ? -1.329 62.869 15.736 1.00 54.09 285 GLY A N 1
ATOM 1268 C CA . GLY A 1 111 ? -2.374 62.214 16.505 1.00 52.15 285 GLY A CA 1
ATOM 1269 C C . GLY A 1 111 ? -3.730 62.257 15.838 1.00 51.42 285 GLY A C 1
ATOM 1270 O O . GLY A 1 111 ? -4.756 62.365 16.522 1.00 51.75 285 GLY A O 1
ATOM 1274 N N . LYS A 1 112 ? -3.758 62.171 14.509 1.00 49.48 286 LYS A N 1
ATOM 1275 C CA . LYS A 1 112 ? -5.001 62.088 13.757 1.00 47.99 286 LYS A CA 1
ATOM 1276 C C . LYS A 1 112 ? -5.243 60.692 13.191 1.00 45.18 286 LYS A C 1
ATOM 1277 O O . LYS A 1 112 ? -6.214 60.495 12.454 1.00 44.98 286 LYS A O 1
ATOM 1296 N N . LEU A 1 113 ? -4.391 59.720 13.523 1.00 42.72 287 LEU A N 1
ATOM 1297 C CA . LEU A 1 113 ? -4.570 58.332 13.094 1.00 40.42 287 LEU A CA 1
ATOM 1298 C C . LEU A 1 113 ? -5.512 57.674 14.090 1.00 42.01 287 LEU A C 1
ATOM 1299 O O . LEU A 1 113 ? -5.097 57.251 15.173 1.00 41.82 287 LEU A O 1
ATOM 1315 N N . GLY A 1 114 ? -6.788 57.613 13.724 1.00 43.13 288 GLY A N 1
ATOM 1316 C CA . GLY A 1 114 ? -7.812 57.138 14.632 1.00 45.25 288 GLY A CA 1
ATOM 1317 C C . GLY A 1 114 ? -7.747 57.818 15.983 1.00 47.06 288 GLY A C 1
ATOM 1318 O O . GLY A 1 114 ? -7.670 59.045 16.090 1.00 48.74 288 GLY A O 1
ATOM 1322 N N . SER A 1 115 ? -7.803 57.017 17.044 1.00 47.32 289 SER A N 1
ATOM 1323 C CA . SER A 1 115 ? -7.773 57.550 18.400 1.00 48.86 289 SER A CA 1
ATOM 1324 C C . SER A 1 115 ? -6.416 57.314 19.063 1.00 47.76 289 SER A C 1
ATOM 1325 O O . SER A 1 115 ? -6.303 57.415 20.280 1.00 49.77 289 SER A O 1
ATOM 1333 N N . TYR A 1 116 ? -5.403 56.942 18.291 1.00 44.51 290 TYR A N 1
ATOM 1334 C CA . TYR A 1 116 ? -4.150 56.466 18.849 1.00 42.06 290 TYR A CA 1
ATOM 1335 C C . TYR A 1 116 ? -3.279 57.624 19.295 1.00 41.03 290 TYR A C 1
ATOM 1336 O O . TYR A 1 116 ? -3.176 58.659 18.628 1.00 41.18 290 TYR A O 1
ATOM 1354 N N . LYS A 1 117 ? -2.680 57.444 20.448 1.00 41.64 291 LYS A N 1
ATOM 1355 C CA . LYS A 1 117 ? -1.624 58.312 20.952 1.00 41.56 291 LYS A CA 1
ATOM 1356 C C . LYS A 1 117 ? -0.313 57.562 20.725 1.00 40.00 291 LYS A C 1
ATOM 1357 O O . LYS A 1 117 ? 0.097 56.744 21.557 1.00 39.16 291 LYS A O 1
ATOM 1361 N N . ILE A 1 118 ? 0.339 57.833 19.602 1.00 38.22 292 ILE A N 1
ATOM 1362 C CA . ILE A 1 118 ? 1.531 57.096 19.196 1.00 37.08 292 ILE A CA 1
ATOM 1363 C C . ILE A 1 118 ? 2.747 57.729 19.854 1.00 38.80 292 ILE A C 1
ATOM 1364 O O . ILE A 1 118 ? 3.025 58.917 19.650 1.00 39.91 292 ILE A O 1
ATOM 1380 N N . ASN A 1 119 ? 3.491 56.936 20.624 1.00 39.33 293 ASN A N 1
ATOM 1381 C CA . ASN A 1 119 ? 4.637 57.504 21.328 1.00 42.02 293 ASN A CA 1
ATOM 1382 C C . ASN A 1 119 ? 5.898 56.662 21.223 1.00 42.52 293 ASN A C 1
ATOM 1383 O O . ASN A 1 119 ? 6.906 57.003 21.853 1.00 44.69 293 ASN A O 1
ATOM 1394 N N . GLY A 1 120 ? 5.880 55.591 20.447 1.00 33.44 294 GLY A N 1
ATOM 1395 C CA . GLY A 1 120 ? 7.061 54.761 20.328 1.00 32.59 294 GLY A CA 1
ATOM 1396 C C . GLY A 1 120 ? 6.910 53.817 19.161 1.00 31.97 294 GLY A C 1
ATOM 1397 O O . GLY A 1 120 ? 5.878 53.780 18.485 1.00 30.73 294 GLY A O 1
ATOM 1401 N N . ARG A 1 121 ? 7.970 53.053 18.937 1.00 32.35 295 ARG A N 1
ATOM 1402 C CA . ARG A 1 121 ? 7.991 52.087 17.857 1.00 33.83 295 ARG A CA 1
ATOM 1403 C C . ARG A 1 121 ? 9.021 51.014 18.166 1.00 33.31 295 ARG A C 1
ATOM 1404 O O . ARG A 1 121 ? 9.863 51.161 19.056 1.00 32.69 295 ARG A O 1
ATOM 1425 N N . THR A 1 122 ? 8.965 49.945 17.382 1.00 33.04 296 THR A N 1
ATOM 1426 C CA . THR A 1 122 ? 9.992 48.923 17.414 1.00 33.37 296 THR A CA 1
ATOM 1427 C C . THR A 1 122 ? 11.227 49.409 16.653 1.00 32.50 296 THR A C 1
ATOM 1428 O O . THR A 1 122 ? 11.219 50.451 15.991 1.00 29.65 296 THR A O 1
ATOM 1439 N N . LYS A 1 123 ? 12.303 48.634 16.747 1.00 34.81 297 LYS A N 1
ATOM 1440 C CA . LYS A 1 123 ? 13.382 48.752 15.780 1.00 35.12 297 LYS A CA 1
ATOM 1441 C C . LYS A 1 123 ? 12.878 48.271 14.421 1.00 34.31 297 LYS A C 1
ATOM 1442 O O . LYS A 1 123 ? 11.745 47.806 14.283 1.00 33.31 297 LYS A O 1
ATOM 1461 N N . ALA A 1 124 ? 13.711 48.387 13.394 1.00 35.53 298 ALA A N 1
ATOM 1462 C CA . ALA A 1 124 ? 13.302 47.963 12.061 1.00 35.26 298 ALA A CA 1
ATOM 1463 C C . ALA A 1 124 ? 13.534 46.465 11.895 1.00 36.18 298 ALA A C 1
ATOM 1464 O O . ALA A 1 124 ? 14.627 45.967 12.159 1.00 36.47 298 ALA A O 1
ATOM 1471 N N . MET A 1 125 ? 12.498 45.741 11.485 1.00 36.16 299 MET A N 1
ATOM 1472 C CA . MET A 1 125 ? 12.620 44.329 11.143 1.00 36.36 299 MET A CA 1
ATOM 1473 C C . MET A 1 125 ? 12.909 44.221 9.650 1.00 35.48 299 MET A C 1
ATOM 1474 O O . MET A 1 125 ? 12.037 44.498 8.821 1.00 33.29 299 MET A O 1
ATOM 1488 N N . VAL A 1 126 ? 14.134 43.839 9.303 1.00 36.48 300 VAL A N 1
ATOM 1489 C CA . VAL A 1 126 ? 14.496 43.519 7.927 1.00 35.83 300 VAL A CA 1
ATOM 1490 C C . VAL A 1 126 ? 14.169 42.048 7.701 1.00 35.47 300 VAL A C 1
ATOM 1491 O O . VAL A 1 126 ? 14.644 41.179 8.440 1.00 35.71 300 VAL A O 1
ATOM 1504 N N . ALA A 1 127 ? 13.340 41.771 6.696 1.00 34.64 301 ALA A N 1
ATOM 1505 C CA . ALA A 1 127 ? 12.848 40.433 6.420 1.00 34.33 301 ALA A CA 1
ATOM 1506 C C . ALA A 1 127 ? 13.139 40.057 4.975 1.00 33.83 301 ALA A C 1
ATOM 1507 O O . ALA A 1 127 ? 13.068 40.890 4.063 1.00 32.91 301 ALA A O 1
ATOM 1514 N N . CYS A 1 128 ? 13.452 38.777 4.793 1.00 34.72 302 CYS A N 1
ATOM 1515 C CA . CYS A 1 128 ? 13.765 38.199 3.498 1.00 35.87 302 CYS A CA 1
ATOM 1516 C C . CYS A 1 128 ? 12.986 36.905 3.344 1.00 35.67 302 CYS A C 1
ATOM 1517 O O . CYS A 1 128 ? 13.087 36.006 4.188 1.00 37.70 302 CYS A O 1
ATOM 1525 N N . TYR A 1 129 ? 12.197 36.830 2.287 1.00 34.29 303 TYR A N 1
ATOM 1526 C CA . TYR A 1 129 ? 11.647 35.567 1.833 1.00 34.59 303 TYR A CA 1
ATOM 1527 C C . TYR A 1 129 ? 12.487 35.099 0.659 1.00 33.40 303 TYR A C 1
ATOM 1528 O O . TYR A 1 129 ? 12.433 35.718 -0.419 1.00 32.91 303 TYR A O 1
ATOM 1546 N N . PRO A 1 130 ? 13.331 34.058 0.827 1.00 34.30 304 PRO A N 1
ATOM 1547 C CA . PRO A 1 130 ? 14.341 33.700 -0.161 1.00 35.39 304 PRO A CA 1
ATOM 1548 C C . PRO A 1 130 ? 13.799 32.864 -1.323 1.00 35.08 304 PRO A C 1
ATOM 1549 O O . PRO A 1 130 ? 14.321 31.796 -1.653 1.00 36.20 304 PRO A O 1
ATOM 1560 N N . GLY A 1 131 ? 12.732 33.360 -1.939 1.00 32.51 305 GLY A N 1
ATOM 1561 C CA . GLY A 1 131 ? 12.140 32.694 -3.069 1.00 31.32 305 GLY A CA 1
ATOM 1562 C C . GLY A 1 131 ? 11.704 31.288 -2.723 1.00 32.29 305 GLY A C 1
ATOM 1563 O O . GLY A 1 131 ? 11.336 30.980 -1.589 1.00 33.93 305 GLY A O 1
ATOM 1567 N N . ASN A 1 132 ? 11.734 30.419 -3.734 1.00 33.37 306 ASN A N 1
ATOM 1568 C CA . ASN A 1 132 ? 11.457 28.993 -3.561 1.00 33.52 306 ASN A CA 1
ATOM 1569 C C . ASN A 1 132 ? 10.099 28.763 -2.914 1.00 34.31 306 ASN A C 1
ATOM 1570 O O . ASN A 1 132 ? 9.878 27.745 -2.258 1.00 35.18 306 ASN A O 1
ATOM 1581 N N . GLY A 1 133 ? 9.178 29.706 -3.101 1.00 29.61 307 GLY A N 1
ATOM 1582 C CA . GLY A 1 133 ? 7.828 29.542 -2.608 1.00 29.45 307 GLY A CA 1
ATOM 1583 C C . GLY A 1 133 ? 7.617 29.912 -1.160 1.00 30.69 307 GLY A C 1
ATOM 1584 O O . GLY A 1 133 ? 6.540 29.635 -0.620 1.00 31.13 307 GLY A O 1
ATOM 1588 N N . THR A 1 134 ? 8.597 30.538 -0.517 1.00 30.68 308 THR A N 1
ATOM 1589 C CA . THR A 1 134 ? 8.458 30.921 0.880 1.00 30.34 308 THR A 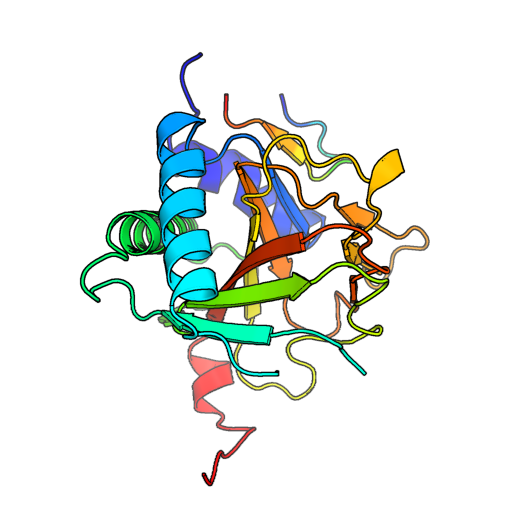CA 1
ATOM 1590 C C . THR A 1 134 ? 7.431 32.039 1.037 1.00 30.25 308 THR A C 1
ATOM 1591 O O . THR A 1 134 ? 7.272 32.894 0.161 1.00 29.32 308 THR A O 1
ATOM 1602 N N . GLY A 1 135 ? 6.730 32.017 2.165 1.00 31.30 309 GLY A N 1
ATOM 1603 C CA . GLY A 1 135 ? 5.718 33.004 2.463 1.00 31.93 309 GLY A CA 1
ATOM 1604 C C . GLY A 1 135 ? 5.395 33.033 3.942 1.00 32.67 309 GLY A C 1
ATOM 1605 O O . GLY A 1 135 ? 6.145 32.513 4.769 1.00 34.82 309 GLY A O 1
ATOM 1609 N N . TYR A 1 136 ? 4.267 33.668 4.267 1.00 32.27 310 TYR A N 1
ATOM 1610 C CA . TYR A 1 136 ? 3.780 33.782 5.641 1.00 32.94 310 TYR A CA 1
ATOM 1611 C C . TYR A 1 136 ? 2.276 33.551 5.620 1.00 31.13 310 TYR A C 1
ATOM 1612 O O . TYR A 1 136 ? 1.545 34.297 4.959 1.00 29.21 310 TYR A O 1
ATOM 1630 N N . VAL A 1 137 ? 1.809 32.537 6.347 1.00 33.51 311 VAL A N 1
ATOM 1631 C CA . VAL A 1 137 ? 0.392 32.186 6.327 1.00 34.76 311 VAL A CA 1
ATOM 1632 C C . VAL A 1 137 ? -0.420 33.350 6.878 1.00 34.08 311 VAL A C 1
ATOM 1633 O O . VAL A 1 137 ? 0.131 34.272 7.490 1.00 33.52 311 VAL A O 1
ATOM 1646 N N . ARG A 1 138 ? -1.736 33.310 6.671 1.00 34.67 312 ARG A N 1
ATOM 1647 C CA . ARG A 1 138 ? -2.608 34.396 7.099 1.00 33.50 312 ARG A CA 1
ATOM 1648 C C . ARG A 1 138 ? -2.521 34.600 8.606 1.00 30.93 312 ARG A C 1
ATOM 1649 O O . ARG A 1 138 ? -2.594 33.642 9.382 1.00 31.16 312 ARG A O 1
ATOM 1670 N N . HIS A 1 139 ? -2.389 35.858 9.017 1.00 28.94 313 HIS A N 1
ATOM 1671 C CA . HIS A 1 139 ? -2.183 36.168 10.423 1.00 29.40 313 HIS A CA 1
ATOM 1672 C C . HIS A 1 139 ? -2.632 37.590 10.715 1.00 26.82 313 HIS A C 1
ATOM 1673 O O . HIS A 1 139 ? -2.937 38.372 9.813 1.00 25.54 313 HIS A O 1
ATOM 1687 N N . VAL A 1 140 ? -2.677 37.901 12.007 1.00 29.39 314 VAL A N 1
ATOM 1688 C CA . VAL A 1 140 ? -2.907 39.249 12.508 1.00 28.96 314 VAL A CA 1
ATOM 1689 C C . VAL A 1 140 ? -1.641 39.681 13.232 1.00 27.81 314 VAL A C 1
ATOM 1690 O O . VAL A 1 140 ? -1.142 38.954 14.098 1.00 29.29 314 VAL A O 1
ATOM 1703 N N . ASP A 1 141 ? -1.107 40.847 12.864 1.00 28.15 315 ASP A N 1
ATOM 1704 C CA . ASP A 1 141 ? 0.139 41.308 13.470 1.00 29.51 315 ASP A CA 1
ATOM 1705 C C . ASP A 1 141 ? 0.007 41.411 14.986 1.00 31.96 315 ASP A C 1
ATOM 1706 O O . ASP A 1 141 ? 0.831 40.868 15.732 1.00 33.45 315 ASP A O 1
ATOM 1715 N N . ASN A 1 142 ? -1.037 42.084 15.464 1.00 30.97 316 ASN A N 1
ATOM 1716 C CA . ASN A 1 142 ? -1.248 42.282 16.899 1.00 30.55 316 ASN A CA 1
ATOM 1717 C C . ASN A 1 142 ? -2.662 41.871 17.267 1.00 29.85 316 ASN A C 1
ATOM 1718 O O . ASN A 1 142 ? -3.585 42.701 17.272 1.00 29.62 316 ASN A O 1
ATOM 1729 N N . PRO A 1 143 ? -2.889 40.592 17.584 1.00 30.98 317 PRO A N 1
ATOM 1730 C CA . PRO A 1 143 ? -4.230 40.154 17.980 1.00 32.85 317 PRO A CA 1
ATOM 1731 C C . PRO A 1 143 ? -4.481 40.116 19.478 1.00 34.03 317 PRO A C 1
ATOM 1732 O O . PRO A 1 143 ? -5.626 39.883 19.889 1.00 34.28 317 PRO A O 1
ATOM 1743 N N . ASN A 1 144 ? -3.462 40.340 20.302 1.00 34.65 318 ASN A N 1
ATOM 1744 C CA . ASN A 1 144 ? -3.584 40.171 21.744 1.00 36.61 318 ASN A CA 1
ATOM 1745 C C . ASN A 1 144 ? -3.497 41.491 22.504 1.00 37.02 318 ASN A C 1
ATOM 1746 O O . ASN A 1 144 ? -3.348 41.483 23.732 1.00 37.82 318 ASN A O 1
ATOM 1757 N N . GLY A 1 145 ? -3.583 42.621 21.811 1.00 35.15 319 GLY A N 1
ATOM 1758 C CA . GLY A 1 145 ? -3.540 43.909 22.484 1.00 34.98 319 GLY A CA 1
ATOM 1759 C C . GLY A 1 145 ? -2.173 44.280 23.017 1.00 36.54 319 GLY A C 1
ATOM 1760 O O . GLY A 1 145 ? -2.066 44.818 24.128 1.00 37.93 319 GLY A O 1
ATOM 1764 N N . ASP A 1 146 ? -1.123 44.041 22.237 1.00 37.56 320 ASP A N 1
ATOM 1765 C CA . ASP A 1 146 ? 0.238 44.283 22.703 1.00 40.33 320 ASP A CA 1
ATOM 1766 C C . ASP A 1 146 ? 0.709 45.713 22.472 1.00 40.38 320 ASP A C 1
ATOM 1767 O O . ASP A 1 146 ? 1.872 46.024 22.757 1.00 41.99 320 ASP A O 1
ATOM 1776 N N . GLY A 1 147 ? -0.154 46.583 21.964 1.00 39.83 321 GLY A N 1
ATOM 1777 C CA . GLY A 1 147 ? 0.137 47.995 21.866 1.00 38.80 321 GLY A CA 1
ATOM 1778 C C . GLY A 1 147 ? 0.462 48.491 20.470 1.00 36.23 321 GLY A C 1
ATOM 1779 O O . GLY A 1 147 ? 0.351 49.695 20.214 1.00 35.24 321 GLY A O 1
ATOM 1783 N N . ARG A 1 148 ? 0.851 47.603 19.564 1.00 34.58 322 ARG A N 1
ATOM 1784 C CA . ARG A 1 148 ? 1.138 48.009 18.196 1.00 34.30 322 ARG A CA 1
ATOM 1785 C C . ARG A 1 148 ? -0.159 48.352 17.475 1.00 32.43 322 ARG A C 1
ATOM 1786 O O . ARG A 1 148 ? -1.088 47.539 17.421 1.00 31.93 322 ARG A O 1
ATOM 1807 N N . CYS A 1 149 ? -0.215 49.557 16.910 1.00 32.12 323 CYS A N 1
ATOM 1808 C CA . CYS A 1 149 ? -1.416 50.034 16.241 1.00 32.42 323 CYS A CA 1
ATOM 1809 C C . CYS A 1 149 ? -1.234 50.247 14.747 1.00 31.31 323 CYS A C 1
ATOM 1810 O O . CYS A 1 149 ? -2.202 50.111 13.997 1.00 31.05 323 CYS A O 1
ATOM 1818 N N . VAL A 1 150 ? -0.029 50.579 14.289 1.00 29.90 324 VAL A N 1
ATOM 1819 C CA . VAL A 1 150 ? 0.225 50.783 12.868 1.00 26.60 324 VAL A CA 1
ATOM 1820 C C . VAL A 1 150 ? 1.429 49.951 12.450 1.00 26.79 324 VAL A C 1
ATOM 1821 O O . VAL A 1 150 ? 2.491 50.017 13.079 1.00 26.99 324 VAL A O 1
ATOM 1834 N N . THR A 1 151 ? 1.250 49.163 11.394 1.00 25.17 325 THR A N 1
ATOM 1835 C CA . THR A 1 151 ? 2.326 48.469 10.706 1.00 24.84 325 THR A CA 1
ATOM 1836 C C . THR A 1 151 ? 2.800 49.327 9.540 1.00 26.10 325 THR A C 1
ATOM 1837 O O . THR A 1 151 ? 1.982 49.815 8.754 1.00 26.54 325 THR A O 1
ATOM 1848 N N . CYS A 1 152 ? 4.113 49.527 9.454 1.00 26.75 326 CYS A N 1
ATOM 1849 C CA . CYS A 1 152 ? 4.744 50.322 8.404 1.00 27.86 326 CYS A CA 1
ATOM 1850 C C . CYS A 1 152 ? 5.803 49.461 7.732 1.00 27.86 326 CYS A C 1
ATOM 1851 O O . CYS A 1 152 ? 6.721 48.974 8.398 1.00 29.27 326 CYS A O 1
ATOM 1859 N N . ILE A 1 153 ? 5.671 49.270 6.422 1.00 27.98 327 ILE A N 1
ATOM 1860 C CA . ILE A 1 153 ? 6.521 48.366 5.661 1.00 26.63 327 ILE A CA 1
ATOM 1861 C C . ILE A 1 153 ? 7.084 49.119 4.466 1.00 26.56 327 ILE A C 1
ATOM 1862 O O . ILE A 1 153 ? 6.338 49.764 3.723 1.00 25.49 327 ILE A O 1
ATOM 1878 N N . TYR A 1 154 ? 8.390 49.000 4.253 1.00 27.82 328 TYR A N 1
ATOM 1879 C CA . TYR A 1 154 ? 9.040 49.560 3.077 1.00 28.36 328 TYR A CA 1
ATOM 1880 C C . TYR A 1 154 ? 9.572 48.428 2.210 1.00 29.26 328 TYR A C 1
ATOM 1881 O O . TYR A 1 154 ? 10.273 47.538 2.705 1.00 30.22 328 TYR A O 1
ATOM 1899 N N . TYR A 1 155 ? 9.235 48.468 0.922 1.00 29.08 329 TYR A N 1
ATOM 1900 C CA . TYR A 1 155 ? 9.656 47.476 -0.057 1.00 30.79 329 TYR A CA 1
ATOM 1901 C C . TYR A 1 155 ? 10.716 48.071 -0.976 1.00 31.55 329 TYR A C 1
ATOM 1902 O O . TYR A 1 155 ? 10.564 49.198 -1.473 1.00 32.65 329 TYR A O 1
ATOM 1920 N N . LEU A 1 156 ? 11.762 47.272 -1.229 1.00 33.47 330 LEU A N 1
ATOM 1921 C CA . LEU A 1 156 ? 13.005 47.697 -1.864 1.00 36.00 330 LEU A CA 1
ATOM 1922 C C . LEU A 1 156 ? 13.432 46.745 -2.982 1.00 37.07 330 LEU A C 1
ATOM 1923 O O . LEU A 1 156 ? 14.625 46.627 -3.288 1.00 37.28 330 LEU A O 1
ATOM 1939 N N . ASN A 1 157 ? 12.479 46.061 -3.608 1.00 38.20 331 ASN A N 1
ATOM 1940 C CA . ASN A 1 157 ? 12.797 44.991 -4.555 1.00 41.24 331 ASN A CA 1
ATOM 1941 C C . ASN A 1 157 ? 12.758 45.541 -5.976 1.00 44.09 331 ASN A C 1
ATOM 1942 O O . ASN A 1 157 ? 11.687 45.681 -6.575 1.00 41.75 331 ASN A O 1
ATOM 1953 N N . LYS A 1 158 ? 13.939 45.814 -6.528 1.00 48.90 332 LYS A N 1
ATOM 1954 C CA . LYS A 1 158 ? 14.038 46.473 -7.823 1.00 53.44 332 LYS A CA 1
ATOM 1955 C C . LYS A 1 158 ? 13.436 45.616 -8.930 1.00 52.43 332 LYS A C 1
ATOM 1956 O O . LYS A 1 158 ? 13.792 44.445 -9.098 1.00 51.27 332 LYS A O 1
ATOM 1975 N N . ASP A 1 159 ? 12.528 46.224 -9.696 1.00 51.81 333 ASP A N 1
ATOM 1976 C CA . ASP A 1 159 ? 11.895 45.596 -10.854 1.00 52.71 333 ASP A CA 1
ATOM 1977 C C . ASP A 1 159 ? 11.078 44.371 -10.465 1.00 48.80 333 ASP A C 1
ATOM 1978 O O . ASP A 1 159 ? 10.934 43.440 -11.255 1.00 47.98 333 ASP A O 1
ATOM 1987 N N . TRP A 1 160 ? 10.525 44.356 -9.257 1.00 46.01 334 TRP A N 1
ATOM 1988 C CA . TRP A 1 160 ? 9.724 43.216 -8.831 1.00 43.39 334 TRP A CA 1
ATOM 1989 C C . TRP A 1 160 ? 8.416 43.173 -9.612 1.00 43.79 334 TRP A C 1
ATOM 1990 O O . TRP A 1 160 ? 7.732 44.190 -9.757 1.00 43.63 334 TRP A O 1
ATOM 2011 N N . ASP A 1 161 ? 8.064 41.986 -10.102 1.00 43.91 335 ASP A N 1
ATOM 2012 C CA . ASP A 1 161 ? 6.848 41.778 -10.883 1.00 44.91 335 ASP A CA 1
ATOM 2013 C C . ASP A 1 161 ? 6.145 40.542 -10.341 1.00 44.12 335 ASP A C 1
ATOM 2014 O O . ASP A 1 161 ? 6.634 39.421 -10.518 1.00 43.15 335 ASP A O 1
ATOM 2023 N N . ALA A 1 162 ? 5.003 40.746 -9.677 1.00 41.37 336 ALA A N 1
ATOM 2024 C CA . ALA A 1 162 ? 4.272 39.624 -9.102 1.00 41.90 336 ALA A CA 1
ATOM 2025 C C . ALA A 1 162 ? 3.958 38.565 -10.148 1.00 44.55 336 ALA A C 1
ATOM 2026 O O . ALA A 1 162 ? 3.919 37.371 -9.831 1.00 42.91 336 ALA A O 1
ATOM 2033 N N . LYS A 1 163 ? 3.738 38.977 -11.398 1.00 47.01 337 LYS A N 1
ATOM 2034 C CA . LYS A 1 163 ? 3.443 38.012 -12.448 1.00 50.05 337 LYS A CA 1
ATOM 2035 C C . LYS A 1 163 ? 4.536 36.960 -12.563 1.00 48.28 337 LYS A C 1
ATOM 2036 O O . LYS A 1 163 ? 4.252 35.794 -12.863 1.00 49.42 337 LYS A O 1
ATOM 2045 N N . VAL A 1 164 ? 5.784 37.350 -12.324 1.00 44.56 338 VAL A N 1
ATOM 2046 C CA . VAL A 1 164 ? 6.931 36.453 -12.450 1.00 42.71 338 VAL A CA 1
ATOM 2047 C C . VAL A 1 164 ? 7.309 35.834 -11.108 1.00 41.07 338 VAL A C 1
ATOM 2048 O O . VAL A 1 164 ? 7.539 34.627 -11.014 1.00 41.46 338 VAL A O 1
ATOM 2061 N N . SER A 1 165 ? 7.368 36.645 -10.054 1.00 38.65 339 SER A N 1
ATOM 2062 C CA . SER A 1 165 ? 7.922 36.203 -8.784 1.00 37.23 339 SER A CA 1
ATOM 2063 C C . SER A 1 165 ? 6.908 36.142 -7.647 1.00 37.75 339 SER A C 1
ATOM 2064 O O . SER A 1 165 ? 7.298 35.833 -6.515 1.00 37.47 339 SER A O 1
ATOM 2072 N N . GLY A 1 166 ? 5.631 36.411 -7.902 1.00 38.14 340 GLY A N 1
ATOM 2073 C CA . GLY A 1 166 ? 4.637 36.260 -6.849 1.00 37.65 340 GLY A CA 1
ATOM 2074 C C . GLY A 1 166 ? 4.916 37.198 -5.689 1.00 33.41 340 GLY A C 1
ATOM 2075 O O . GLY A 1 166 ? 5.232 38.381 -5.868 1.00 31.86 340 GLY A O 1
ATOM 2079 N N . GLY A 1 167 ? 4.786 36.667 -4.476 1.00 32.90 341 GLY A N 1
ATOM 2080 C CA . GLY A 1 167 ? 5.155 37.407 -3.287 1.00 31.27 341 GLY A CA 1
ATOM 2081 C C . GLY A 1 167 ? 4.215 38.532 -2.923 1.00 30.18 341 GLY A C 1
ATOM 2082 O O . GLY A 1 167 ? 4.624 39.477 -2.240 1.00 28.57 341 GLY A O 1
ATOM 2086 N N . ILE A 1 168 ? 2.959 38.466 -3.366 1.00 30.36 342 ILE A N 1
ATOM 2087 C CA . ILE A 1 168 ? 2.000 39.517 -3.052 1.00 28.88 342 ILE A CA 1
ATOM 2088 C C . ILE A 1 168 ? 1.643 39.461 -1.574 1.00 28.73 342 ILE A C 1
ATOM 2089 O O . ILE A 1 168 ? 1.540 38.379 -0.977 1.00 29.23 342 ILE A O 1
ATOM 2105 N N . LEU A 1 169 ? 1.450 40.633 -0.974 1.00 27.63 343 LEU A N 1
ATOM 2106 C CA . LEU A 1 169 ? 0.870 40.739 0.360 1.00 28.32 343 LEU A CA 1
ATOM 2107 C C . LEU A 1 169 ? -0.639 40.880 0.189 1.00 29.53 343 LEU A C 1
ATOM 2108 O O . LEU A 1 169 ? -1.119 41.904 -0.307 1.00 29.80 343 LEU A O 1
ATOM 2124 N N . ARG A 1 170 ? -1.395 39.869 0.607 1.00 29.92 344 ARG A N 1
ATOM 2125 C CA . ARG A 1 170 ? -2.849 39.926 0.537 1.00 31.89 344 ARG A CA 1
ATOM 2126 C C . ARG A 1 170 ? -3.397 40.307 1.906 1.00 31.93 344 ARG A C 1
ATOM 2127 O O . ARG A 1 170 ? -3.112 39.635 2.903 1.00 33.69 344 ARG A O 1
ATOM 2148 N N . ILE A 1 171 ? -4.184 41.378 1.947 1.00 31.20 345 ILE A N 1
ATOM 2149 C CA . ILE A 1 171 ? -4.831 41.850 3.164 1.00 31.09 345 ILE A CA 1
ATOM 2150 C C . ILE A 1 171 ? -6.320 41.569 3.029 1.00 31.85 345 ILE A C 1
ATOM 2151 O O . ILE A 1 171 ? -6.891 41.725 1.944 1.00 32.68 345 ILE A O 1
ATOM 2167 N N . PHE A 1 172 ? -6.948 41.143 4.127 1.00 32.55 346 PHE A N 1
ATOM 2168 C CA . PHE A 1 172 ? -8.378 40.846 4.159 1.00 35.94 346 PHE A CA 1
ATOM 2169 C C . PHE A 1 172 ? -9.048 41.838 5.117 1.00 36.46 346 PHE A C 1
ATOM 2170 O O . PHE A 1 172 ? -9.393 41.476 6.245 1.00 37.06 346 PHE A O 1
ATOM 2187 N N . PRO A 1 173 ? -9.228 43.089 4.691 1.00 37.45 347 PRO A N 1
ATOM 2188 C CA . PRO A 1 173 ? -9.814 44.085 5.608 1.00 39.02 347 PRO A CA 1
ATOM 2189 C C . PRO A 1 173 ? -11.176 43.630 6.117 1.00 43.60 347 PRO A C 1
ATOM 2190 O O . PRO A 1 173 ? -12.039 43.209 5.345 1.00 44.62 347 PRO A O 1
ATOM 2201 N N . GLU A 1 174 ? -11.363 43.716 7.434 1.00 45.37 348 GLU A N 1
ATOM 2202 C CA . GLU A 1 174 ? -12.636 43.341 8.036 1.00 49.50 348 GLU A CA 1
ATOM 2203 C C . GLU A 1 174 ? -13.739 44.280 7.560 1.00 51.70 348 GLU A C 1
ATOM 2204 O O . GLU A 1 174 ? -13.519 45.479 7.367 1.00 50.73 348 GLU A O 1
ATOM 2211 N N . GLY A 1 175 ? -14.933 43.725 7.352 1.00 55.31 349 GLY A N 1
ATOM 2212 C CA . GLY A 1 175 ? -16.055 44.505 6.878 1.00 58.10 349 GLY A CA 1
ATOM 2213 C C . GLY A 1 175 ? -16.150 44.651 5.375 1.00 58.68 349 GLY A C 1
ATOM 2214 O O . GLY A 1 175 ? -17.172 45.148 4.880 1.00 59.86 349 GLY A O 1
ATOM 2218 N N . LYS A 1 176 ? -15.140 44.212 4.636 1.00 57.88 350 LYS A N 1
ATOM 2219 C CA . LYS A 1 176 ? -15.114 44.317 3.187 1.00 58.32 350 LYS A CA 1
ATOM 2220 C C . LYS A 1 176 ? -15.094 42.922 2.582 1.00 59.32 350 LYS A C 1
ATOM 2221 O O . LYS A 1 176 ? -14.404 42.026 3.082 1.00 58.66 350 LYS A O 1
ATOM 2231 N N . ALA A 1 177 ? -15.844 42.744 1.494 1.00 63.24 351 ALA A N 1
ATOM 2232 C CA . ALA A 1 177 ? -15.872 41.440 0.841 1.00 63.07 351 ALA A CA 1
ATOM 2233 C C . ALA A 1 177 ? -14.595 41.191 0.045 1.00 60.13 351 ALA A C 1
ATOM 2234 O O . ALA A 1 177 ? -14.109 40.055 -0.021 1.00 59.53 351 ALA A O 1
ATOM 2241 N N . GLN A 1 178 ? -14.041 42.235 -0.567 1.00 57.67 352 GLN A N 1
ATOM 2242 C CA . GLN A 1 178 ? -12.899 42.096 -1.459 1.00 54.07 352 GLN A CA 1
ATOM 2243 C C . GLN A 1 178 ? -11.603 42.280 -0.681 1.00 48.81 352 GLN A C 1
ATOM 2244 O O . GLN A 1 178 ? -11.511 43.132 0.208 1.00 46.71 352 GLN A O 1
ATOM 2248 N N . PHE A 1 179 ? -10.600 41.474 -1.022 1.00 46.03 353 PHE A N 1
ATOM 2249 C CA . PHE A 1 179 ? -9.281 41.600 -0.422 1.00 42.87 353 PHE A CA 1
ATOM 2250 C C . PHE A 1 179 ? -8.459 42.639 -1.181 1.00 43.11 353 PHE A C 1
ATOM 2251 O O . PHE A 1 179 ? -8.821 43.073 -2.273 1.00 46.93 353 PHE A O 1
ATOM 2268 N N . ALA A 1 180 ? -7.339 43.039 -0.584 1.00 39.36 354 ALA A N 1
ATOM 2269 C CA . ALA A 1 180 ? -6.446 44.046 -1.145 1.00 38.71 354 ALA A CA 1
ATOM 2270 C C . ALA A 1 180 ? -5.098 43.398 -1.426 1.00 37.90 354 ALA A C 1
ATOM 2271 O O . ALA A 1 180 ? -4.460 42.863 -0.512 1.00 35.26 354 ALA A O 1
ATOM 2278 N N . ASP A 1 181 ? -4.668 43.445 -2.681 1.00 39.03 355 ASP A N 1
ATOM 2279 C CA . ASP A 1 181 ? -3.408 42.844 -3.098 1.00 38.40 355 ASP A CA 1
ATOM 2280 C C . ASP A 1 181 ? -2.358 43.939 -3.215 1.00 38.71 355 ASP A C 1
ATOM 2281 O O . ASP A 1 181 ? -2.547 44.901 -3.966 1.00 41.00 355 ASP A O 1
ATOM 2290 N N . ILE A 1 182 ? -1.262 43.795 -2.474 1.00 36.19 356 ILE A N 1
ATOM 2291 C CA . ILE A 1 182 ? -0.189 44.781 -2.433 1.00 36.54 356 ILE A CA 1
ATOM 2292 C C . ILE A 1 182 ? 1.058 44.111 -2.986 1.00 36.18 356 ILE A C 1
ATOM 2293 O O . ILE A 1 182 ? 1.613 43.199 -2.357 1.00 33.77 356 ILE A O 1
ATOM 2309 N N . GLU A 1 183 ? 1.495 44.551 -4.161 1.00 38.03 357 GLU A N 1
ATOM 2310 C CA . GLU A 1 183 ? 2.760 44.068 -4.701 1.00 39.05 357 GLU A CA 1
ATOM 2311 C C . GLU A 1 183 ? 3.929 44.689 -3.932 1.00 34.24 357 GLU A C 1
ATOM 2312 O O . GLU A 1 183 ? 3.888 45.874 -3.592 1.00 31.94 357 GLU A O 1
ATOM 2324 N N . PRO A 1 184 ? 4.983 43.910 -3.629 1.00 31.68 358 PRO A N 1
ATOM 2325 C CA . PRO A 1 184 ? 6.141 44.462 -2.898 1.00 28.40 358 PRO A CA 1
ATOM 2326 C C . PRO A 1 184 ? 7.058 45.276 -3.808 1.00 30.29 358 PRO A C 1
ATOM 2327 O O . PRO A 1 184 ? 8.221 44.933 -4.041 1.00 30.94 358 PRO A O 1
ATOM 2338 N N . LYS A 1 185 ? 6.531 46.385 -4.323 1.00 31.82 359 LYS A N 1
ATOM 2339 C CA . LYS A 1 185 ? 7.222 47.137 -5.360 1.00 35.51 359 LYS A CA 1
ATOM 2340 C C . LYS A 1 185 ? 8.417 47.900 -4.794 1.00 34.68 359 LYS A C 1
ATOM 2341 O O . LYS A 1 185 ? 8.403 48.367 -3.653 1.00 31.66 359 LYS A O 1
ATOM 2360 N N . PHE A 1 186 ? 9.451 48.048 -5.622 1.00 35.77 360 PHE A N 1
ATOM 2361 C CA . PHE A 1 186 ? 10.609 48.859 -5.261 1.00 34.74 360 PHE A CA 1
ATOM 2362 C C . PHE A 1 186 ? 10.186 50.257 -4.827 1.00 33.59 360 PHE A C 1
ATOM 2363 O O . PHE A 1 186 ? 9.395 50.923 -5.502 1.00 34.34 360 PHE A O 1
ATOM 2380 N N . ASP A 1 187 ? 10.726 50.693 -3.686 1.00 31.71 361 ASP A N 1
ATOM 2381 C CA . ASP A 1 187 ? 10.507 52.035 -3.160 1.00 30.91 361 ASP A CA 1
ATOM 2382 C C . ASP A 1 187 ? 9.069 52.252 -2.713 1.00 30.58 361 ASP A C 1
ATOM 2383 O O . ASP A 1 187 ? 8.559 53.369 -2.791 1.00 31.84 361 ASP A O 1
ATOM 2392 N N . ARG A 1 188 ? 8.390 51.214 -2.236 1.00 37.62 362 ARG A N 1
ATOM 2393 C CA . ARG A 1 188 ? 6.972 51.339 -1.906 1.00 36.61 362 ARG A CA 1
ATOM 2394 C C . ARG A 1 188 ? 6.782 51.314 -0.395 1.00 35.87 362 ARG A C 1
ATOM 2395 O O . ARG A 1 188 ? 7.311 50.432 0.281 1.00 34.41 362 ARG A O 1
ATOM 2416 N N . LEU A 1 189 ? 6.024 52.272 0.134 1.00 35.65 363 LEU A N 1
ATOM 2417 C CA . LEU A 1 189 ? 5.756 52.359 1.562 1.00 34.35 363 LEU A CA 1
ATOM 2418 C C . LEU A 1 189 ? 4.296 52.015 1.820 1.00 33.11 363 LEU A C 1
ATOM 2419 O O . LEU A 1 189 ? 3.407 52.458 1.094 1.00 33.90 363 LEU A O 1
ATOM 2435 N N . LEU A 1 190 ? 4.052 51.231 2.860 1.00 32.53 364 LEU A N 1
ATOM 2436 C CA . LEU A 1 190 ? 2.718 50.742 3.176 1.00 33.34 364 LEU A CA 1
ATOM 2437 C C . LEU A 1 190 ? 2.459 50.930 4.664 1.00 31.88 364 LEU A C 1
ATOM 2438 O O . LEU A 1 190 ? 3.317 50.607 5.490 1.00 30.82 364 LEU A O 1
ATOM 2454 N N . PHE A 1 191 ? 1.288 51.468 4.994 1.00 32.03 365 PHE A N 1
ATOM 2455 C CA . PHE A 1 191 ? 0.771 51.509 6.354 1.00 32.43 365 PHE A CA 1
ATOM 2456 C C . PHE A 1 191 ? -0.487 50.650 6.429 1.00 32.13 365 PHE A C 1
ATOM 2457 O O . PHE A 1 191 ? -1.271 50.597 5.476 1.00 31.05 365 PHE A O 1
ATOM 2474 N N . PHE A 1 192 ? -0.698 49.993 7.570 1.00 33.62 366 PHE A N 1
ATOM 2475 C CA . PHE A 1 192 ? -2.026 49.441 7.835 1.00 32.09 366 PHE A CA 1
ATOM 2476 C C . PHE A 1 192 ? -2.216 49.194 9.328 1.00 30.55 366 PHE A C 1
ATOM 2477 O O . PHE A 1 192 ? -1.251 49.009 10.071 1.00 29.80 366 PHE A O 1
ATOM 2494 N N . TRP A 1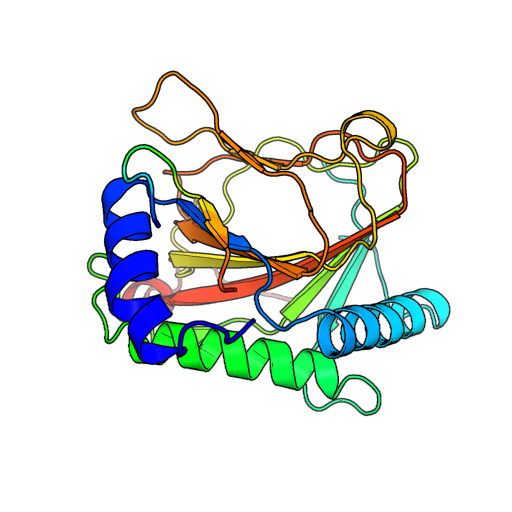 193 ? -3.482 49.195 9.759 1.00 30.14 367 TRP A N 1
ATOM 2495 C CA . TRP A 1 193 ? -3.785 48.959 11.167 1.00 28.72 367 TRP A CA 1
ATOM 2496 C C . TRP A 1 193 ? -3.284 47.580 11.579 1.00 28.45 367 TRP A C 1
ATOM 2497 O O . TRP A 1 193 ? -3.586 46.577 10.924 1.00 27.79 367 TRP A O 1
ATOM 2518 N N . SER A 1 194 ? -2.549 47.516 12.690 1.00 28.61 368 SER A N 1
ATOM 2519 C CA . SER A 1 194 ? -1.921 46.257 13.076 1.00 29.95 368 SER A CA 1
ATOM 2520 C C . SER A 1 194 ? -2.885 45.269 13.730 1.00 30.74 368 SER A C 1
ATOM 2521 O O . SER A 1 194 ? -2.537 44.091 13.869 1.00 31.36 368 SER A O 1
ATOM 2529 N N . ASP A 1 195 ? -4.071 45.704 14.144 1.00 31.97 369 ASP A N 1
ATOM 2530 C CA . ASP A 1 195 ? -4.941 44.852 14.944 1.00 33.62 369 ASP A CA 1
ATOM 2531 C C . ASP A 1 195 ? -5.765 43.935 14.043 1.00 36.14 369 ASP A C 1
ATOM 2532 O O . ASP A 1 195 ? -5.498 43.793 12.847 1.00 35.37 369 ASP A O 1
ATOM 2541 N N . ARG A 1 196 ? -6.795 43.311 14.621 1.00 37.44 370 ARG A N 1
ATOM 2542 C CA . ARG A 1 196 ? -7.561 42.274 13.942 1.00 38.92 370 ARG A CA 1
ATOM 2543 C C . ARG A 1 196 ? -8.306 42.784 12.714 1.00 36.08 370 ARG A C 1
ATOM 2544 O O . ARG A 1 196 ? -8.848 41.967 11.962 1.00 36.24 370 ARG A O 1
ATOM 2565 N N . ARG A 1 197 ? -8.355 44.100 12.489 1.00 33.20 371 ARG A N 1
ATOM 2566 C CA . ARG A 1 197 ? -9.046 44.610 11.313 1.00 33.16 371 ARG A CA 1
ATOM 2567 C C . ARG A 1 197 ? -8.379 44.145 10.027 1.00 32.34 371 ARG A C 1
ATOM 2568 O O . ARG A 1 197 ? -9.033 44.083 8.983 1.00 33.22 371 ARG A O 1
ATOM 2589 N N . ASN A 1 198 ? -7.090 43.817 10.073 1.00 29.57 372 ASN A N 1
ATOM 2590 C CA . ASN A 1 198 ? -6.311 43.534 8.868 1.00 30.64 372 ASN A CA 1
ATOM 2591 C C . ASN A 1 198 ? -5.536 42.228 8.985 1.00 31.48 372 ASN A C 1
ATOM 2592 O O . ASN A 1 198 ? -4.300 42.229 9.036 1.00 31.75 372 ASN A O 1
ATOM 2603 N N . PRO A 1 199 ? -6.226 41.092 8.980 1.00 31.48 373 PRO A N 1
ATOM 2604 C CA . PRO A 1 199 ? -5.533 39.822 8.725 1.00 32.95 373 PRO A CA 1
ATOM 2605 C C . PRO A 1 199 ? -4.839 39.881 7.370 1.00 31.94 373 PRO A C 1
ATOM 2606 O O . PRO A 1 199 ? -5.323 40.518 6.433 1.00 29.37 373 PRO A O 1
ATOM 2617 N N . HIS A 1 200 ? -3.679 39.237 7.267 1.00 31.50 374 HIS A N 1
ATOM 2618 C CA . HIS A 1 200 ? -2.942 39.317 6.013 1.00 31.16 374 HIS A CA 1
ATOM 2619 C C . HIS A 1 200 ? -1.997 38.134 5.890 1.00 31.47 374 HIS A C 1
ATOM 2620 O O . HIS A 1 200 ? -1.679 37.455 6.870 1.00 31.11 374 HIS A O 1
ATOM 2634 N N . GLU A 1 201 ? -1.567 37.902 4.654 1.00 30.95 375 GLU A N 1
ATOM 2635 C CA . GLU A 1 201 ? -0.690 36.795 4.313 1.00 32.10 375 GLU A CA 1
ATOM 2636 C C . GLU A 1 201 ? 0.303 37.250 3.256 1.00 31.93 375 GLU A C 1
ATOM 2637 O O . GLU A 1 201 ? -0.012 38.088 2.409 1.00 31.79 375 GLU A O 1
ATOM 2649 N N . VAL A 1 202 ? 1.504 36.682 3.298 1.00 32.24 376 VAL A N 1
ATOM 2650 C CA . VAL A 1 202 ? 2.474 36.827 2.217 1.00 32.45 376 VAL A CA 1
ATOM 2651 C C . VAL A 1 202 ? 2.354 35.593 1.328 1.00 32.64 376 VAL A C 1
ATOM 2652 O O . VAL A 1 202 ? 2.680 34.475 1.745 1.00 33.18 376 VAL A O 1
ATOM 2665 N N . GLN A 1 203 ? 1.881 35.791 0.099 1.00 31.93 377 GLN A N 1
ATOM 2666 C CA . GLN A 1 203 ? 1.740 34.686 -0.837 1.00 34.01 377 GLN A CA 1
ATOM 2667 C C . GLN A 1 203 ? 3.115 34.232 -1.324 1.00 33.21 377 GLN A C 1
ATOM 2668 O O . GLN A 1 203 ? 4.093 34.975 -1.233 1.00 30.11 377 GLN A O 1
ATOM 2682 N N . PRO A 1 204 ? 3.220 33.000 -1.813 1.00 33.33 378 PRO A N 1
ATOM 2683 C CA . PRO A 1 204 ? 4.545 32.421 -2.078 1.00 34.32 378 PRO A CA 1
ATOM 2684 C C . PRO A 1 204 ? 5.406 33.323 -2.953 1.00 33.95 378 PRO A C 1
ATOM 2685 O O . PRO A 1 204 ? 4.946 33.886 -3.949 1.00 34.13 378 PRO A O 1
ATOM 2696 N N . ALA A 1 205 ? 6.668 33.460 -2.553 1.00 33.28 379 ALA A N 1
ATOM 2697 C CA . ALA A 1 205 ? 7.655 34.257 -3.266 1.00 32.82 379 ALA A CA 1
ATOM 2698 C C . ALA A 1 205 ? 8.587 33.336 -4.040 1.00 33.33 379 ALA A C 1
ATOM 2699 O O . ALA A 1 205 ? 9.073 32.335 -3.501 1.00 34.75 379 ALA A O 1
ATOM 2706 N N . TYR A 1 206 ? 8.837 33.682 -5.302 1.00 33.04 380 TYR A N 1
ATOM 2707 C CA . TYR A 1 206 ? 9.687 32.893 -6.185 1.00 34.77 380 TYR A CA 1
ATOM 2708 C C . TYR A 1 206 ? 10.951 33.643 -6.581 1.00 35.80 380 TYR A C 1
ATOM 2709 O O . TYR A 1 206 ? 11.684 33.199 -7.475 1.00 36.99 380 TYR A O 1
ATOM 2727 N N . ALA A 1 207 ? 11.216 34.768 -5.924 1.00 34.81 381 ALA A N 1
ATOM 2728 C CA . ALA A 1 207 ? 12.491 35.460 -5.985 1.00 35.48 381 ALA A CA 1
ATOM 2729 C C . ALA A 1 207 ? 12.798 35.974 -4.586 1.00 34.59 381 ALA A C 1
ATOM 2730 O O . ALA A 1 207 ? 11.940 35.958 -3.697 1.00 33.50 381 ALA A O 1
ATOM 2737 N N . THR A 1 208 ? 14.040 36.410 -4.382 1.00 38.64 382 THR A N 1
ATOM 2738 C CA . THR A 1 208 ? 14.424 36.968 -3.090 1.00 36.34 382 THR A CA 1
ATOM 2739 C C . THR A 1 208 ? 13.639 38.254 -2.836 1.00 35.06 382 THR A C 1
ATOM 2740 O O . THR A 1 208 ? 13.718 39.203 -3.621 1.00 35.82 382 THR A O 1
ATOM 2751 N N . ARG A 1 209 ? 12.863 38.284 -1.753 1.00 33.44 383 ARG A N 1
ATOM 2752 C CA . ARG A 1 209 ? 11.926 39.372 -1.479 1.00 31.86 383 ARG A CA 1
ATOM 2753 C C . ARG A 1 209 ? 12.306 40.023 -0.159 1.00 31.45 383 ARG A C 1
ATOM 2754 O O . ARG A 1 209 ? 12.257 39.374 0.890 1.00 29.43 383 ARG A O 1
ATOM 2775 N N . TYR A 1 210 ? 12.685 41.297 -0.217 1.00 32.64 384 TYR A N 1
ATOM 2776 C CA . TYR A 1 210 ? 13.112 42.049 0.953 1.00 32.32 384 TYR A CA 1
ATOM 2777 C C . TYR A 1 210 ? 12.038 43.046 1.365 1.00 30.62 384 TYR A C 1
ATOM 2778 O O . TYR A 1 210 ? 11.424 43.702 0.518 1.00 31.36 384 TYR A O 1
ATOM 2796 N N . ALA A 1 211 ? 11.835 43.175 2.671 1.00 29.43 385 ALA A N 1
ATOM 2797 C CA . ALA A 1 211 ? 10.968 44.215 3.206 1.00 27.88 385 ALA A CA 1
ATOM 2798 C C . ALA A 1 211 ? 11.529 44.700 4.534 1.00 27.42 385 ALA A C 1
ATOM 2799 O O . ALA A 1 211 ? 12.204 43.958 5.246 1.00 27.83 385 ALA A O 1
ATOM 2806 N N . ILE A 1 212 ? 11.2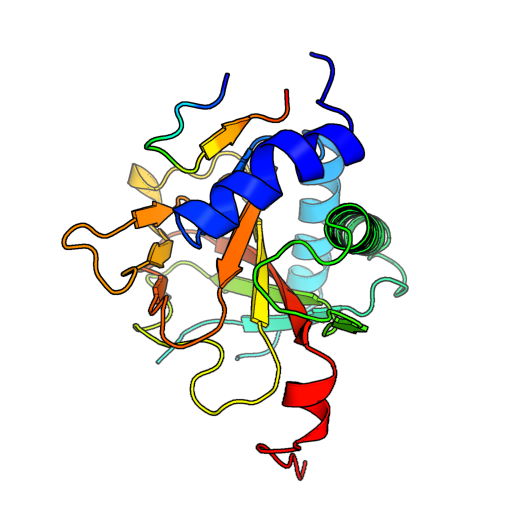61 45.962 4.855 1.00 27.78 386 ILE A N 1
ATOM 2807 C CA . ILE A 1 212 ? 11.649 46.540 6.139 1.00 29.20 386 ILE A CA 1
ATOM 2808 C C . ILE A 1 212 ? 10.381 47.008 6.837 1.00 28.72 386 ILE A C 1
ATOM 2809 O O . ILE A 1 212 ? 9.653 47.858 6.309 1.00 28.98 386 ILE A O 1
ATOM 2825 N N . THR A 1 213 ? 10.125 46.472 8.026 1.00 29.29 387 THR A N 1
ATOM 2826 C CA . THR A 1 213 ? 8.911 46.768 8.769 1.00 27.70 387 THR A CA 1
ATOM 2827 C C . THR A 1 213 ? 9.237 47.500 10.061 1.00 28.07 387 THR A C 1
ATOM 2828 O O . THR A 1 213 ? 10.170 47.135 10.778 1.00 26.71 387 THR A O 1
ATOM 2839 N N . VAL A 1 214 ? 8.458 48.528 10.365 1.00 27.86 388 VAL A N 1
ATOM 2840 C CA . VAL A 1 214 ? 8.473 49.147 11.684 1.00 28.61 388 VAL A CA 1
ATOM 2841 C C . VAL A 1 214 ? 7.048 49.139 12.215 1.00 26.05 388 VAL A C 1
ATOM 2842 O O . VAL A 1 214 ? 6.099 49.377 11.461 1.00 26.38 388 VAL A O 1
ATOM 2855 N N . TRP A 1 215 ? 6.891 48.825 13.500 1.00 27.02 389 TRP A N 1
ATOM 2856 C CA . TRP A 1 215 ? 5.598 48.896 14.168 1.00 26.81 389 TRP A CA 1
ATOM 2857 C C . TRP A 1 215 ? 5.579 50.080 15.123 1.00 28.18 389 TRP A C 1
ATOM 2858 O O . TRP A 1 215 ? 6.551 50.320 15.846 1.00 29.38 389 TRP A O 1
ATOM 2879 N N . TYR A 1 216 ? 4.472 50.810 15.137 1.00 28.01 390 TYR A N 1
ATOM 2880 C CA . TYR A 1 216 ? 4.322 51.959 16.016 1.00 30.29 390 TYR A CA 1
ATOM 2881 C C . TYR A 1 216 ? 3.367 51.637 17.156 1.00 31.55 390 TYR A C 1
ATOM 2882 O O . TYR A 1 216 ? 2.392 50.899 16.971 1.00 30.91 390 TYR A O 1
ATOM 2900 N N . PHE A 1 217 ? 3.674 52.171 18.340 1.00 31.91 391 PHE A N 1
ATOM 2901 C CA . PHE A 1 217 ? 2.950 51.832 19.558 1.00 34.74 391 PHE A CA 1
ATOM 2902 C C . PHE A 1 217 ? 2.026 52.966 19.989 1.00 34.72 391 PHE A C 1
ATOM 2903 O O . PHE A 1 217 ? 2.416 54.145 19.996 1.00 34.58 391 PHE A O 1
ATOM 2920 N N . ASP A 1 218 ? 0.809 52.583 20.381 1.00 34.89 392 ASP A N 1
ATOM 2921 C CA . ASP A 1 218 ? -0.067 53.442 21.165 1.00 37.19 392 ASP A CA 1
ATOM 2922 C C . ASP A 1 218 ? 0.343 53.363 22.630 1.00 38.24 392 ASP A C 1
ATOM 2923 O O . ASP A 1 218 ? 0.484 52.268 23.188 1.00 38.21 392 ASP A O 1
ATOM 2932 N N . ALA A 1 219 ? 0.517 54.526 23.259 1.00 42.49 393 ALA A N 1
ATOM 2933 C CA . ALA A 1 219 ? 1.158 54.573 24.571 1.00 40.57 393 ALA A CA 1
ATOM 2934 C C . ALA A 1 219 ? 0.367 53.790 25.618 1.00 39.85 393 ALA A C 1
ATOM 2935 O O . ALA A 1 219 ? 0.931 52.977 26.362 1.00 38.31 393 ALA A O 1
ATOM 2942 N N . ASP A 1 220 ? -0.947 54.005 25.678 1.00 41.16 394 ASP A N 1
ATOM 2943 C CA . ASP A 1 220 ? -1.752 53.401 26.735 1.00 41.96 394 ASP A CA 1
ATOM 2944 C C . ASP A 1 220 ? -1.876 51.892 26.546 1.00 40.07 394 ASP A C 1
ATOM 2945 O O . ASP A 1 220 ? -1.617 51.111 27.476 1.00 39.00 394 ASP A O 1
ATOM 2954 N N . GLU A 1 221 ? -2.262 51.460 25.341 1.00 41.02 395 GLU A N 1
ATOM 2955 C CA 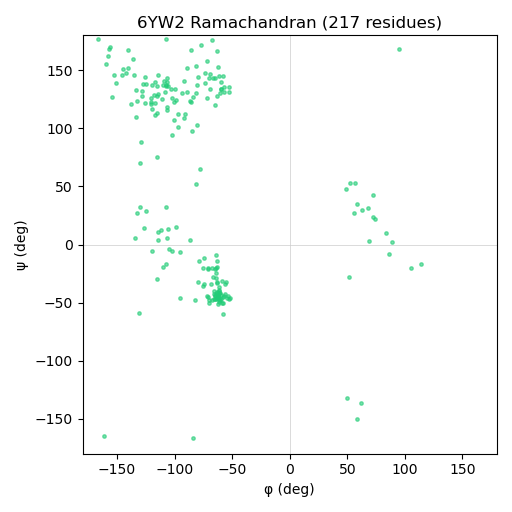. GLU A 1 221 ? -2.348 50.031 25.056 1.00 41.79 395 GLU A CA 1
ATOM 2956 C C . GLU A 1 221 ? -1.046 49.328 25.419 1.00 40.45 395 GLU A C 1
ATOM 2957 O O . GLU A 1 221 ? -1.047 48.272 26.063 1.00 38.64 395 GLU A O 1
ATOM 2969 N N . ARG A 1 222 ? 0.082 49.910 25.019 1.00 40.10 396 ARG A N 1
ATOM 2970 C CA . ARG A 1 222 ? 1.362 49.290 25.325 1.00 38.94 396 ARG A CA 1
ATOM 2971 C C . ARG A 1 222 ? 1.587 49.232 26.827 1.00 39.84 396 ARG A C 1
ATOM 2972 O O . ARG A 1 222 ? 2.065 48.221 27.352 1.00 37.79 396 ARG A O 1
ATOM 2993 N N . ALA A 1 223 ? 1.252 50.308 27.540 1.00 41.96 397 ALA A N 1
ATOM 2994 C CA . ALA A 1 223 ? 1.467 50.299 28.979 1.00 42.32 397 ALA A CA 1
ATOM 2995 C C . ALA A 1 223 ? 0.605 49.256 29.677 1.00 44.42 397 ALA A C 1
ATOM 2996 O O . ALA A 1 223 ? 0.919 48.861 30.805 1.00 42.20 397 ALA A O 1
ATOM 3003 N N . ARG A 1 224 ? -0.487 48.814 29.045 1.00 47.26 398 ARG A N 1
ATOM 3004 C CA . ARG A 1 224 ? -1.311 47.783 29.672 1.00 48.25 398 ARG A CA 1
ATOM 3005 C C . ARG A 1 224 ? -0.559 46.468 29.862 1.00 46.69 398 ARG A C 1
ATOM 3006 O O . ARG A 1 224 ? -0.994 45.630 30.660 1.00 46.61 398 ARG A O 1
ATOM 3027 N N . ALA A 1 225 ? 0.539 46.262 29.136 1.00 45.29 399 ALA A N 1
ATOM 3028 C CA . ALA A 1 225 ? 1.397 45.087 29.298 1.00 43.64 399 ALA A CA 1
ATOM 3029 C C . ALA A 1 225 ? 0.599 43.787 29.220 1.00 43.26 399 ALA A C 1
ATOM 3030 O O . ALA A 1 225 ? 0.684 42.919 30.091 1.00 42.75 399 ALA A O 1
ATOM 3037 N N . LYS A 1 226 ? -0.174 43.646 28.144 1.00 43.44 400 LYS A N 1
ATOM 3038 C CA . LYS A 1 226 ? -0.913 42.410 27.924 1.00 44.28 400 LYS A CA 1
ATOM 3039 C C . LYS A 1 226 ? 0.003 41.252 27.554 1.00 42.08 400 LYS A C 1
ATOM 3040 O O . LYS A 1 226 ? -0.397 40.093 27.704 1.00 41.25 400 LYS A O 1
ATOM 3059 N N . VAL A 1 227 ? 1.211 41.542 27.078 1.00 40.94 401 VAL A N 1
ATOM 3060 C CA . VAL A 1 227 ? 2.188 40.530 26.694 1.00 41.60 401 VAL A CA 1
ATOM 3061 C C . VAL A 1 227 ? 3.435 40.743 27.538 1.00 42.27 401 VAL A C 1
ATOM 3062 O O . VAL A 1 227 ? 3.983 41.851 27.570 1.00 42.02 401 VAL A O 1
ATOM 3075 N N . LYS A 1 228 ? 3.878 39.688 28.219 1.00 41.95 402 LYS A N 1
ATOM 3076 C CA . LYS A 1 228 ? 5.109 39.711 28.999 1.00 43.44 402 LYS A CA 1
ATOM 3077 C C . LYS A 1 228 ? 6.137 38.817 28.320 1.00 46.58 402 LYS A C 1
ATOM 3078 O O . LYS A 1 228 ? 5.871 37.636 28.066 1.00 46.27 402 LYS A O 1
ATOM 3097 N N . TYR A 1 229 ? 7.306 39.383 28.036 1.00 50.05 403 TYR A N 1
ATOM 3098 C CA . TYR A 1 229 ? 8.383 38.681 27.354 1.00 53.61 403 TYR A CA 1
ATOM 3099 C C . TYR A 1 229 ? 9.432 38.262 28.374 1.00 56.59 403 TYR A C 1
ATOM 3100 O O . TYR A 1 229 ? 9.949 39.097 29.124 1.00 55.55 403 TYR A O 1
ATOM 3118 N N . LEU A 1 230 ? 9.762 36.973 28.380 1.00 38.12 404 LEU A N 1
ATOM 3119 C CA . LEU A 1 230 ? 10.608 36.410 29.417 1.00 43.12 404 LEU A CA 1
ATOM 3120 C C . LEU A 1 230 ? 12.021 36.069 28.971 1.00 47.73 404 LEU A C 1
ATOM 3121 O O . LEU A 1 230 ? 12.886 35.889 29.835 1.00 51.05 404 LEU A O 1
ATOM 3137 N N . THR A 1 231 ? 12.285 35.974 27.669 1.00 49.67 405 THR A N 1
ATOM 3138 C CA . THR A 1 231 ? 13.637 35.703 27.178 1.00 51.19 405 THR A CA 1
ATOM 3139 C C . THR A 1 231 ? 14.492 36.969 27.224 1.00 52.11 405 THR A C 1
ATOM 3140 O O . THR A 1 231 ? 15.096 37.298 28.245 1.00 52.69 405 THR A O 1
ATOM 3183 N N . VAL B 2 3 ? -2.751 62.964 -7.862 1.00 52.31 2 VAL B N 1
ATOM 3184 C CA . VAL B 2 3 ? -4.160 62.626 -7.782 1.00 49.65 2 VAL B CA 1
ATOM 3185 C C . VAL B 2 3 ? -4.402 61.350 -6.995 1.00 46.13 2 VAL B C 1
ATOM 3186 O O . VAL B 2 3 ? -3.846 60.300 -7.314 1.00 45.53 2 VAL B O 1
ATOM 3199 N N . TRP B 2 4 ? -5.268 61.443 -5.990 1.00 43.19 3 TRP B N 1
ATOM 3200 C CA . TRP B 2 4 ? -5.683 60.296 -5.194 1.00 40.77 3 TRP B CA 1
ATOM 3201 C C . TRP B 2 4 ? -7.109 59.924 -5.585 1.00 40.90 3 TRP B C 1
ATOM 3202 O O . TRP B 2 4 ? -8.033 60.730 -5.418 1.00 41.31 3 TRP B O 1
ATOM 3223 N N . LEU B 2 5 ? -7.283 58.712 -6.108 1.00 39.17 4 LEU B N 1
ATOM 3224 C CA . LEU B 2 5 ? -8.609 58.140 -6.312 1.00 40.21 4 LEU B CA 1
ATOM 3225 C C . LEU B 2 5 ? -9.074 57.593 -4.969 1.00 40.87 4 LEU B C 1
ATOM 3226 O O . LEU B 2 5 ? -8.631 56.523 -4.538 1.00 40.64 4 LEU B O 1
ATOM 3242 N N . THR B 2 6 ? -9.963 58.332 -4.306 1.00 40.68 5 THR B N 1
ATOM 3243 C CA . THR B 2 6 ? -10.231 58.101 -2.892 1.00 40.70 5 THR B CA 1
ATOM 3244 C C . THR B 2 6 ? -10.840 56.733 -2.605 1.00 40.34 5 THR B C 1
ATOM 3245 O O . THR B 2 6 ? -10.769 56.270 -1.462 1.00 40.06 5 THR B O 1
ATOM 3256 N N . ASP B 2 7 ? -11.436 56.079 -3.598 1.00 40.99 6 ASP B N 1
ATOM 3257 C CA . ASP B 2 7 ? -11.897 54.708 -3.423 1.00 41.76 6 ASP B CA 1
ATOM 3258 C C . ASP B 2 7 ? -10.753 53.705 -3.414 1.00 39.91 6 ASP B C 1
ATOM 3259 O O . ASP B 2 7 ? -10.976 52.542 -3.062 1.00 38.03 6 ASP B O 1
ATOM 3268 N N . THR B 2 8 ? -9.549 54.124 -3.788 1.00 38.50 7 THR B N 1
ATOM 3269 C CA . THR B 2 8 ? -8.363 53.286 -3.728 1.00 37.18 7 THR B CA 1
ATOM 3270 C C . THR B 2 8 ? -7.457 53.751 -2.591 1.00 34.13 7 THR B C 1
ATOM 3271 O O . THR B 2 8 ? -7.719 54.746 -1.913 1.00 33.84 7 THR B O 1
ATOM 3282 N N . TRP B 2 9 ? -6.368 53.013 -2.391 1.00 34.64 8 TRP B N 1
ATOM 3283 C CA . TRP B 2 9 ? -5.427 53.287 -1.310 1.00 34.76 8 TRP B CA 1
ATOM 3284 C C . TRP B 2 9 ? -3.993 53.345 -1.827 1.00 36.00 8 TRP B C 1
ATOM 3285 O O . TRP B 2 9 ? -3.048 52.980 -1.117 1.00 35.08 8 TRP B O 1
ATOM 3306 N N . VAL B 2 10 ? -3.810 53.795 -3.064 1.00 36.07 9 VAL B N 1
ATOM 3307 C CA . VAL B 2 10 ? -2.486 53.937 -3.654 1.00 38.15 9 VAL B CA 1
ATOM 3308 C C . VAL B 2 10 ? -2.338 55.351 -4.186 1.00 41.05 9 VAL B C 1
ATOM 3309 O O . VAL B 2 10 ? -3.264 55.891 -4.802 1.00 41.72 9 VAL B O 1
ATOM 3322 N N . LEU B 2 11 ? -1.169 55.945 -3.954 1.00 42.19 10 LEU B N 1
ATOM 3323 C CA . LEU B 2 11 ? -0.818 57.230 -4.542 1.00 43.63 10 LEU B CA 1
ATOM 3324 C C . LEU B 2 11 ? 0.696 57.286 -4.705 1.00 43.22 10 LEU B C 1
ATOM 3325 O O . LEU B 2 11 ? 1.434 56.838 -3.824 1.00 43.25 10 LEU B O 1
ATOM 3341 N N . SER B 2 12 ? 1.155 57.824 -5.834 1.00 40.85 11 SER B N 1
ATOM 3342 C CA . SER B 2 12 ? 2.584 58.002 -6.066 1.00 41.37 11 SER B CA 1
ATOM 3343 C C . SER B 2 12 ? 3.024 59.363 -5.538 1.00 42.26 11 SER B C 1
ATOM 3344 O O . SER B 2 12 ? 2.391 60.384 -5.827 1.00 41.73 11 SER B O 1
ATOM 3352 N N . ARG B 2 13 ? 4.106 59.372 -4.757 1.00 44.32 12 ARG B N 1
ATOM 3353 C CA . ARG B 2 13 ? 4.586 60.612 -4.164 1.00 47.70 12 ARG B CA 1
ATOM 3354 C C . ARG B 2 13 ? 5.119 61.573 -5.210 1.00 49.90 12 ARG B C 1
ATOM 3355 O O . ARG B 2 13 ? 5.211 62.778 -4.946 1.00 48.56 12 ARG B O 1
ATOM 3376 N N . THR B 2 14 ? 5.472 61.066 -6.384 1.00 51.81 13 THR B N 1
ATOM 3377 C CA . THR B 2 14 ? 6.053 61.908 -7.404 1.00 54.58 13 THR B CA 1
ATOM 3378 C C . THR B 2 14 ? 5.204 62.014 -8.655 1.00 55.15 13 THR B C 1
ATOM 3379 O O . THR B 2 14 ? 5.511 62.823 -9.523 1.00 54.29 13 THR B O 1
#

Solvent-accessible surface area: 10682 Å² total

Radius of gyration: 16.5 Å; Cα contacts (8 Å, |Δi|>4): 491; chains: 2; bounding box: 44×38×42 Å

Nearest PDB structures (foldseek):
  6yw2-assembly1_A  TM=1.005E+00  e=1.163E-48  Homo sapiens
  6yw4-assembly1_A  TM=1.001E+00  e=1.008E-45  Homo sapiens
  6yw1-assembly1_A  TM=1.004E+00  e=1.844E-45  Homo sapiens
  6st3-assembly1_A  TM=9.682E-01  e=6.809E-42  Homo sapiens
  6ey1-assembly1_A  TM=9.884E-01  e=9.085E-32  Trichoplax adhaerens

Foldseek 3Di:
DDDDDLLCCLPVAVLVVCVVFLKHKDALQPHDVLLVLQVVLLVVCVVVPQWDADCFRKTKHFDQQPDPSRVSVVVVVVSVVSSVVSNVCSNPNFDWDDKGTKIKMKDAAPFTKHNWDFQDAQLQFFFKKKKFARDAPDDCVPWNFWKWWDAPPDPDIDTHGSYHGMMMMGTRYPRITIMGGTTHHITIMIMMTIGRPPSNVVCSDDDDD/DDPPVDDDDDPD

Sequence (221 aa):
TKPLPALKLALEYIVPCMNKHGICVVDDFLGKETGQQIGDEVRALHDTGKFTDGIRGDKITWIEGKEPGCETIGLLMSSMDDLIRHCNGKLGSYKINGRTKAMVACYPGNGTGYVRHVDNPNGDGRCVTCIYYLNKDWDAKVSGGILRIFPEGKAQFADIEPKFDRLLFFWSDRRNPHEVQPAYATRYAITVWYFDADERARAKVKYLTVWLTDTWVLSRT

InterPro domains:
  IPR002893 Zinc finger, MYND-type [PF01753] (21-58)
  IPR002893 Zinc finger, MYND-type [PS01360] (21-58)
  IPR002893 Zinc finger, MYND-type [PS50865] (21-58)
  IPR005123 Oxoglutarate/iron-dependent dioxygenase domain [PS51471] (291-392)
  IPR006620 Prolyl 4-hydroxylase, alpha subunit [SM00702] (205-391)
  IPR044862 Prolyl 4-hydroxylase alpha subunit, Fe(2+) 2OG dioxygenase domain [PF13640] (299-390)
  IPR051559 Hypoxia-inducible factor prolyl hydroxylases [PTHR12907] (25-405)

Secondary structure (DSSP, 8-state):
--PPPHHHHIIIIIHHHHHHHSEEEEESSS-HHHHHHHHHHHHHHHHTT--EE--B--EEEEE-S-STT-HHHHHHHHHHHHHHHHTTT-STT--EEEE--EEEEEEESTTEEEEEE-SS-S--SEEEEEEEE--TT--HHHHB--EEE--TT-SS-EEE---TTEEEEEE-STT--EEEEEESSEEEEEEEEEEEHHHHHT--S----/---TTS-EEE--

GO terms:
  GO:0016706 2-oxoglutarate-dependent dioxygenase activity (F, IDA)
  GO:0001666 response to hypoxia (P, IDA)
  GO:1902072 negative regulation of hypoxia-inducible factor-1alpha signaling pathway (P, IDA)
  GO:0032364 intracellular oxygen homeostasis (P, IDA)
  GO:0031543 peptidyl-proline dioxygenase activity (F, TAS)
  GO:0008198 ferrous iron binding (F, IDA)
  GO:0005737 cytoplasm (C, IDA)
  GO:0071731 response to nitric oxide (P, IDA)
  GO:0005634 nucleus (C, EXP)
  GO:0005737 cytoplasm (C, EXP)
  GO:0160082 hypoxia-inducible factor-proline dioxygenase activity (F, EXP)
  GO:0005515 protein binding (F, IPI)
  GO:0005829 cytosol (C, TAS)
  GO:0160082 hypoxia-inducible factor-proline dioxygenase activity (F, IDA)
  GO:0005829 cytosol (C, IDA)

Organism: Homo sapiens (NCBI:txid9606)

B-factor: mean 46.34, std 13.55, range [24.84, 117.42]